Protein AF-A0A1Y5F8E9-F1 (afdb_monomer_lite)

Secondary structure (DSSP, 8-state):
---------HHHHHHHHS---TTSHHHHTHHHHHHT-HHHHHHHHHHTTTT-TT--HHHHHHHHHHHHHHHHHHHHHHHHHHHSS--SS--GGGGHHHHHHHHHHHTTB-TT--HHHHHHHHHHHHHHHHHHTT-GGGGGGG--HHHHHHHTT----BS-HHHHHHHHHHHHHHH-HHHHHHHHHTT--HHHHHHTS-HHHHHHHHHHHHHHHHHTT-THHHHS---

Organism: NCBI:txid97084

Foldseek 3Di:
DFAAFDQADQLLLVQLLDQCDCPDPVVVCVVVSLVVPVVSLVVQCQACCVQPVVSPPVSSCVVQPPVNVSLSVLQQVLVCLVVVDGDSYGDSVLRPLLVVQLVLLVQQADPRHNLSSLLSSSLSSRLSVCVVVVHPCSVVSSDQPLLSVLSVVDSHHDNNSSLSSLLSVLLCVQPNSVCSNVCVVVPHDPVNSVVPDDPVSVVSSVNNLVSSCVNSVPCCSPPPPPD

Radius of gyration: 18.5 Å; chains: 1; bounding box: 42×45×52 Å

pLDDT: mean 91.11, std 9.2, range [42.38, 98.12]

Sequence (227 aa):
MEYPFVNLPDHFTALLCVNMQSSGKNFNGLDVYFSERKALKLQFFKLFSDIDNSGNIDKVVKSLGWHGVRDRFACLYIENLINGEFPETVVSGNCYGLLGFEDKLKAHSIGGFSRGFLLGFYLKMASLELSLKGDSSANQLMEMDDVYDVLALSNARTVKIDLLALLIKHLIFFLGKQEIMEGITGGKKYKDFYELLSDTQKSLLMNNFLSYGSSINEKELFVSNLI

Structure (mmCIF, N/CA/C/O backbone):
data_AF-A0A1Y5F8E9-F1
#
_entry.id   AF-A0A1Y5F8E9-F1
#
loop_
_atom_site.group_PDB
_atom_site.id
_atom_site.type_symbol
_atom_site.label_atom_id
_atom_site.label_alt_id
_atom_site.label_comp_id
_atom_site.label_asym_id
_atom_site.label_entity_id
_atom_site.label_seq_id
_atom_site.pdbx_PDB_ins_code
_atom_site.Cartn_x
_atom_site.Cartn_y
_atom_site.Cartn_z
_atom_site.occupancy
_atom_site.B_iso_or_equiv
_atom_site.auth_seq_id
_atom_site.auth_comp_id
_atom_site.auth_asym_id
_atom_site.auth_atom_id
_atom_site.pdbx_PDB_model_num
ATOM 1 N N . MET A 1 1 ? -7.714 13.913 9.749 1.00 87.50 1 MET A N 1
ATOM 2 C CA . MET A 1 1 ? -6.819 13.156 8.857 1.00 87.50 1 MET A CA 1
ATOM 3 C C . MET A 1 1 ? -7.629 12.754 7.636 1.00 87.50 1 MET A C 1
ATOM 5 O O . MET A 1 1 ? -8.583 11.998 7.782 1.00 87.50 1 MET A O 1
ATOM 9 N N . GLU A 1 2 ? -7.307 13.314 6.474 1.00 91.38 2 GLU A N 1
ATOM 10 C CA . GLU A 1 2 ? -8.021 13.078 5.211 1.00 91.38 2 GLU A CA 1
ATOM 11 C C . GLU A 1 2 ? -7.095 12.380 4.224 1.00 91.38 2 GLU A C 1
ATOM 13 O O . GLU A 1 2 ? -5.905 12.686 4.159 1.00 91.38 2 GLU A O 1
ATOM 18 N N . TYR A 1 3 ? -7.627 11.387 3.519 1.00 94.44 3 TYR A N 1
ATOM 19 C CA . TYR A 1 3 ? -6.862 10.556 2.600 1.00 94.44 3 TYR A CA 1
ATOM 20 C C . TYR A 1 3 ? -7.208 10.972 1.174 1.00 94.44 3 TYR A C 1
ATOM 22 O O . TYR A 1 3 ? -8.372 10.845 0.773 1.00 94.44 3 TYR A O 1
ATOM 30 N N . PRO A 1 4 ? -6.234 11.476 0.394 1.00 95.56 4 PRO A N 1
ATOM 31 C CA . PRO A 1 4 ? -6.513 11.909 -0.960 1.00 95.56 4 PRO A CA 1
ATOM 32 C C . PRO A 1 4 ? -6.744 10.701 -1.866 1.00 95.56 4 PRO A C 1
ATOM 34 O O . PRO A 1 4 ? -6.190 9.615 -1.667 1.00 95.56 4 PRO A O 1
ATOM 37 N N . PHE A 1 5 ? -7.538 10.908 -2.908 1.00 96.12 5 PHE A N 1
ATOM 38 C CA . PHE A 1 5 ? -7.479 10.031 -4.065 1.00 96.12 5 PHE A CA 1
ATOM 39 C C . PHE A 1 5 ? -6.123 10.205 -4.760 1.00 96.12 5 PHE A C 1
ATOM 41 O O . PHE A 1 5 ? -5.685 11.333 -4.985 1.00 96.12 5 PHE A O 1
ATOM 48 N N . VAL A 1 6 ? -5.492 9.088 -5.113 1.00 96.12 6 VAL A N 1
ATOM 49 C CA . VAL A 1 6 ? -4.247 9.029 -5.879 1.00 96.12 6 VAL A CA 1
ATOM 50 C C . VAL A 1 6 ? -4.488 8.139 -7.087 1.00 96.12 6 VAL A C 1
ATOM 52 O O . VAL A 1 6 ? -4.917 6.995 -6.943 1.00 96.12 6 VAL A O 1
ATOM 55 N N . ASN A 1 7 ? -4.188 8.634 -8.284 1.00 95.19 7 ASN A N 1
ATOM 56 C CA . ASN A 1 7 ? -4.364 7.856 -9.507 1.00 95.19 7 ASN A CA 1
ATOM 57 C C . ASN A 1 7 ? -3.206 6.860 -9.686 1.00 95.19 7 ASN A C 1
ATOM 59 O O . ASN A 1 7 ? -2.249 7.124 -10.419 1.00 95.19 7 ASN A O 1
ATOM 63 N N . LEU A 1 8 ? -3.257 5.735 -8.969 1.00 96.69 8 LEU A N 1
ATOM 64 C CA . LEU A 1 8 ? -2.226 4.705 -9.057 1.00 96.69 8 LEU A CA 1
ATOM 65 C C . LEU A 1 8 ? -2.378 3.872 -10.343 1.00 96.69 8 LEU A C 1
ATOM 67 O O . LEU A 1 8 ? -3.474 3.729 -10.880 1.00 96.69 8 LEU A O 1
ATOM 71 N N . PRO A 1 9 ? -1.285 3.275 -10.844 1.00 95.44 9 PRO A N 1
ATOM 72 C CA . PRO A 1 9 ? -1.330 2.399 -12.011 1.00 95.44 9 PRO A CA 1
ATOM 73 C C . PRO A 1 9 ? -2.148 1.125 -11.742 1.00 95.44 9 PRO A C 1
ATOM 75 O O . PRO A 1 9 ? -1.646 0.181 -11.128 1.00 95.44 9 PRO A O 1
ATOM 78 N N . ASP A 1 10 ? -3.369 1.079 -12.282 1.00 94.12 10 ASP A N 1
ATOM 79 C CA . ASP A 1 10 ? -4.332 -0.033 -12.173 1.00 94.12 10 ASP A CA 1
ATOM 80 C C . ASP A 1 10 ? -3.707 -1.416 -12.361 1.00 94.12 10 ASP A C 1
ATOM 82 O O . ASP A 1 10 ? -3.951 -2.365 -11.614 1.00 94.12 10 ASP A O 1
ATOM 86 N N . HIS A 1 11 ? -2.881 -1.556 -13.397 1.00 93.69 11 HIS A N 1
ATOM 87 C CA . HIS A 1 11 ? -2.283 -2.839 -13.732 1.00 93.69 11 HIS A CA 1
ATOM 88 C C . HIS A 1 11 ? -1.256 -3.301 -12.698 1.00 93.69 11 HIS A C 1
ATOM 90 O O . HIS A 1 11 ? -1.003 -4.499 -12.587 1.00 93.69 11 HIS A O 1
ATOM 96 N N . PHE A 1 12 ? -0.651 -2.374 -11.963 1.00 95.56 12 PHE A N 1
ATOM 97 C CA . PHE A 1 12 ? 0.304 -2.685 -10.915 1.00 95.56 12 PHE A CA 1
ATOM 98 C C . PHE A 1 12 ? -0.414 -2.954 -9.592 1.00 95.56 12 PHE A C 1
ATOM 100 O O . PHE A 1 12 ? -0.142 -3.975 -8.962 1.00 95.56 12 PHE A O 1
ATOM 107 N N . THR A 1 13 ? -1.382 -2.115 -9.207 1.00 96.00 13 THR A N 1
ATOM 108 C CA . THR A 1 13 ? -2.167 -2.318 -7.977 1.00 96.00 13 THR A CA 1
ATOM 109 C C . THR A 1 13 ? -2.933 -3.640 -8.009 1.00 96.00 13 THR A C 1
ATOM 111 O O . THR A 1 13 ? -2.922 -4.371 -7.018 1.00 96.00 13 THR A O 1
ATOM 114 N N . ALA A 1 14 ? -3.480 -4.027 -9.166 1.00 93.62 14 ALA A N 1
ATOM 115 C CA . ALA A 1 14 ? -4.122 -5.328 -9.348 1.00 93.62 14 ALA A CA 1
ATOM 116 C C . ALA A 1 14 ? -3.176 -6.505 -9.043 1.00 93.62 14 ALA A C 1
ATOM 118 O O . ALA A 1 14 ? -3.572 -7.449 -8.358 1.00 93.62 14 ALA A O 1
ATOM 119 N N . LEU A 1 15 ? -1.911 -6.441 -9.480 1.00 94.31 15 LEU A N 1
ATOM 120 C CA . LEU A 1 15 ? -0.919 -7.483 -9.185 1.00 94.31 15 LEU A CA 1
ATOM 121 C C . LEU A 1 15 ? -0.523 -7.522 -7.700 1.00 94.31 15 LEU A C 1
ATOM 123 O O . LEU A 1 15 ? -0.157 -8.579 -7.188 1.00 94.31 15 LEU A O 1
ATOM 127 N N . LEU A 1 16 ? -0.604 -6.394 -6.990 1.00 95.56 16 LEU A N 1
ATOM 128 C CA . LEU A 1 16 ? -0.333 -6.342 -5.550 1.00 95.56 16 LEU A CA 1
ATOM 129 C C . LEU A 1 16 ? -1.478 -6.936 -4.708 1.00 95.56 16 LEU A C 1
ATOM 131 O O . LEU A 1 16 ? -1.237 -7.412 -3.594 1.00 95.56 16 LEU A O 1
ATOM 135 N N . CYS A 1 17 ? -2.703 -6.937 -5.241 1.00 93.62 17 CYS A N 1
ATOM 136 C CA . CYS A 1 17 ? -3.895 -7.477 -4.585 1.00 93.62 17 CYS A CA 1
ATOM 137 C C . CYS A 1 17 ? -4.041 -8.999 -4.693 1.00 93.62 17 CYS A C 1
ATOM 139 O O . CYS A 1 17 ? -4.783 -9.590 -3.910 1.00 93.62 17 CYS A O 1
ATOM 141 N N . VAL A 1 18 ? -3.374 -9.644 -5.651 1.00 92.12 18 VAL A N 1
ATOM 142 C CA . VAL A 1 18 ? -3.524 -11.085 -5.898 1.00 92.12 18 VAL A CA 1
ATOM 143 C C . VAL A 1 18 ? -2.448 -11.912 -5.197 1.00 92.12 18 VAL A C 1
ATOM 145 O O . VAL A 1 18 ? -1.381 -11.418 -4.839 1.00 92.12 18 VAL A O 1
ATOM 148 N N . ASN A 1 19 ? -2.722 -13.206 -5.011 1.00 92.25 19 ASN A N 1
ATOM 149 C CA . ASN A 1 19 ? -1.724 -14.137 -4.492 1.00 92.25 19 ASN A CA 1
ATOM 150 C C . ASN A 1 19 ? -0.676 -14.454 -5.573 1.00 92.25 19 ASN A C 1
ATOM 152 O O . ASN A 1 19 ? -1.007 -15.072 -6.589 1.00 92.25 19 ASN A O 1
ATOM 156 N N . MET A 1 20 ? 0.567 -14.063 -5.300 1.00 91.88 20 MET A N 1
ATOM 157 C CA . MET A 1 20 ? 1.760 -14.200 -6.135 1.00 91.88 20 MET A CA 1
ATOM 158 C C . MET A 1 20 ? 2.761 -15.235 -5.597 1.00 91.88 20 MET A C 1
ATOM 160 O O . MET A 1 20 ? 3.948 -15.189 -5.919 1.00 91.88 20 MET A O 1
ATOM 164 N N . GLN A 1 21 ? 2.309 -16.189 -4.777 1.00 88.44 21 GLN A N 1
ATOM 165 C CA . GLN A 1 21 ? 3.095 -17.389 -4.476 1.00 88.44 21 GLN A CA 1
ATOM 166 C C . GLN A 1 21 ? 3.450 -18.127 -5.770 1.00 88.44 21 GLN A C 1
ATOM 168 O O . GLN A 1 21 ? 2.612 -18.246 -6.660 1.00 88.44 21 GLN A O 1
ATOM 173 N N . SER A 1 22 ? 4.665 -18.675 -5.856 1.00 77.19 22 SER A N 1
ATOM 174 C CA . SER A 1 22 ? 5.180 -19.318 -7.075 1.00 77.19 22 SER A CA 1
ATOM 175 C C . SER A 1 22 ? 4.345 -20.511 -7.561 1.00 77.19 22 SER A C 1
ATOM 177 O O . SER A 1 22 ? 4.372 -20.839 -8.738 1.00 77.19 22 SER A O 1
ATOM 179 N N . SER A 1 23 ? 3.592 -21.166 -6.671 1.00 71.31 23 SER A N 1
ATOM 180 C CA . SER A 1 23 ? 2.640 -22.238 -7.008 1.00 71.31 23 SER A CA 1
ATOM 181 C C . SER A 1 23 ? 1.230 -21.729 -7.348 1.00 71.31 23 SER A C 1
ATOM 183 O O . SER A 1 23 ? 0.339 -22.517 -7.671 1.00 71.31 23 SER A O 1
ATOM 185 N N . GLY A 1 24 ? 0.996 -20.422 -7.244 1.00 68.56 24 GLY A N 1
ATOM 186 C CA . GLY A 1 24 ? -0.293 -19.779 -7.447 1.00 68.56 24 GLY A CA 1
ATOM 187 C C . GLY A 1 24 ? -0.645 -19.599 -8.923 1.00 68.56 24 GLY A C 1
ATOM 188 O O . GLY A 1 24 ? 0.208 -19.342 -9.770 1.00 68.56 24 GLY A O 1
ATOM 189 N N . LYS A 1 25 ? -1.946 -19.665 -9.236 1.00 73.38 25 LYS A N 1
ATOM 190 C CA . LYS A 1 25 ? -2.461 -19.485 -10.606 1.00 73.38 25 LYS A CA 1
ATOM 191 C C . LYS A 1 25 ? -2.068 -18.138 -11.227 1.00 73.38 25 LYS A C 1
ATOM 193 O O . LYS A 1 25 ? -1.777 -18.100 -12.415 1.00 73.38 25 LYS A O 1
ATOM 198 N N . ASN A 1 26 ? -2.040 -17.059 -10.439 1.00 76.50 26 ASN A N 1
ATOM 199 C CA . ASN A 1 26 ? -1.704 -15.722 -10.947 1.00 76.50 26 ASN A CA 1
ATOM 200 C C . ASN A 1 26 ? -0.227 -15.602 -11.321 1.00 76.50 26 ASN A C 1
ATOM 202 O O . ASN A 1 26 ? 0.095 -14.977 -12.324 1.00 76.50 26 ASN A O 1
ATOM 206 N N . PHE A 1 27 ? 0.656 -16.252 -10.558 1.00 78.50 27 PHE A N 1
ATOM 207 C CA . PHE A 1 27 ? 2.081 -16.297 -10.866 1.00 78.50 27 PHE A CA 1
ATOM 208 C C . PHE A 1 27 ? 2.323 -16.968 -12.225 1.00 78.50 27 PHE A C 1
ATOM 210 O O . PHE A 1 27 ? 3.018 -16.416 -13.070 1.00 78.50 27 PHE A O 1
ATOM 217 N N . ASN A 1 28 ? 1.642 -18.088 -12.486 1.00 79.00 28 ASN A N 1
ATOM 218 C CA . ASN A 1 28 ? 1.703 -18.787 -13.775 1.00 79.00 28 ASN A CA 1
ATOM 219 C C . ASN A 1 28 ? 1.045 -18.013 -14.937 1.00 79.00 28 ASN A C 1
ATOM 221 O O . ASN A 1 28 ? 1.252 -18.355 -16.096 1.00 79.00 28 ASN A O 1
ATOM 225 N N . GLY A 1 29 ? 0.220 -17.005 -14.640 1.00 86.06 29 GLY A N 1
ATOM 226 C CA . GLY A 1 29 ? -0.503 -16.195 -15.625 1.00 86.06 29 GLY A CA 1
ATOM 227 C C . GLY A 1 29 ? 0.160 -14.857 -15.962 1.00 86.06 29 GLY A C 1
ATOM 228 O O . GLY A 1 29 ? -0.415 -14.084 -16.731 1.00 86.06 29 GLY A O 1
ATOM 229 N N . LEU A 1 30 ? 1.337 -14.556 -15.399 1.00 88.94 30 LEU A N 1
ATOM 230 C CA . LEU A 1 30 ? 2.000 -13.259 -15.568 1.00 88.94 30 LEU A CA 1
ATOM 231 C C . LEU A 1 30 ? 2.279 -12.920 -17.038 1.00 88.94 30 LEU A C 1
ATOM 233 O O . LEU A 1 30 ? 1.944 -11.824 -17.481 1.00 88.94 30 LEU A O 1
ATOM 237 N N . ASP A 1 31 ? 2.824 -13.853 -17.816 1.00 88.00 31 ASP A N 1
ATOM 238 C CA . ASP A 1 31 ? 3.144 -13.622 -19.232 1.00 88.00 31 ASP A CA 1
ATOM 239 C C . ASP A 1 31 ? 1.930 -13.157 -20.043 1.00 88.00 31 ASP A C 1
ATOM 241 O O . ASP A 1 31 ? 2.026 -12.231 -20.861 1.00 88.00 31 ASP A O 1
ATOM 245 N N . VAL A 1 32 ? 0.775 -13.775 -19.784 1.00 91.44 32 VAL A N 1
ATOM 246 C CA . VAL A 1 32 ? -0.506 -13.410 -20.399 1.00 91.44 32 VAL A CA 1
ATOM 247 C C . VAL A 1 32 ? -0.925 -12.023 -19.921 1.00 91.44 32 VAL A C 1
ATOM 249 O O . VAL A 1 32 ? -1.183 -11.145 -20.746 1.00 91.44 32 VAL A O 1
ATOM 252 N N . TYR A 1 33 ? -0.886 -11.786 -18.607 1.00 93.00 33 TYR A N 1
ATOM 253 C CA . TYR A 1 33 ? -1.252 -10.507 -17.999 1.00 93.00 33 TYR A CA 1
ATOM 254 C C . TYR A 1 33 ? -0.472 -9.317 -18.582 1.00 93.00 33 TYR A C 1
ATOM 256 O O . TYR A 1 33 ? -1.060 -8.286 -18.928 1.00 93.00 33 TYR A O 1
ATOM 264 N N . PHE A 1 34 ? 0.848 -9.456 -18.727 1.00 92.50 34 PHE A N 1
ATOM 265 C CA . PHE A 1 34 ? 1.703 -8.443 -19.347 1.00 92.50 34 PHE A CA 1
ATOM 266 C C . PHE A 1 34 ? 1.441 -8.324 -20.852 1.00 92.50 34 PHE A C 1
ATOM 268 O O . PHE A 1 34 ? 1.387 -7.216 -21.382 1.00 92.50 34 PHE A O 1
ATOM 275 N N . SER A 1 35 ? 1.255 -9.439 -21.562 1.00 89.44 35 SER A N 1
ATOM 276 C CA . SER A 1 35 ? 1.059 -9.428 -23.020 1.00 89.44 35 SER A CA 1
ATOM 277 C C . SER A 1 35 ? -0.247 -8.769 -23.458 1.00 89.44 35 SER A C 1
ATOM 279 O O . SER A 1 35 ? -0.270 -8.109 -24.497 1.00 89.44 35 SER A O 1
ATOM 281 N N . GLU A 1 36 ? -1.298 -8.859 -22.647 1.00 93.88 36 GLU A N 1
ATOM 282 C CA . GLU A 1 36 ? -2.551 -8.121 -22.852 1.00 93.88 36 GLU A CA 1
ATOM 283 C C . GLU A 1 36 ? -2.390 -6.600 -22.660 1.00 93.88 36 GLU A C 1
ATOM 285 O O . GLU A 1 36 ? -3.214 -5.817 -23.133 1.00 93.88 36 GLU A O 1
ATOM 290 N N . ARG A 1 37 ? -1.314 -6.156 -21.995 1.00 93.50 37 ARG A N 1
ATOM 291 C CA . ARG A 1 37 ? -1.079 -4.762 -21.592 1.00 93.50 37 ARG A CA 1
ATOM 292 C C . ARG A 1 37 ? 0.215 -4.235 -22.210 1.00 93.50 37 ARG A C 1
ATOM 294 O O . ARG A 1 37 ? 1.251 -4.139 -21.556 1.00 93.50 37 ARG A O 1
ATOM 301 N N . LYS A 1 38 ? 0.146 -3.836 -23.486 1.00 90.69 38 LYS A N 1
ATOM 302 C CA . LYS A 1 38 ? 1.311 -3.403 -24.291 1.00 90.69 38 LYS A CA 1
ATOM 303 C C . LYS A 1 38 ? 2.200 -2.357 -23.600 1.00 90.69 38 LYS A C 1
ATOM 305 O O . LYS A 1 38 ? 3.419 -2.490 -23.643 1.00 90.69 38 LYS A O 1
ATOM 310 N N . ALA A 1 39 ? 1.608 -1.345 -22.959 1.00 90.06 39 ALA A N 1
ATOM 311 C CA . ALA A 1 39 ? 2.358 -0.297 -22.262 1.00 90.06 39 ALA A CA 1
ATOM 312 C C . ALA A 1 39 ? 3.143 -0.847 -21.058 1.00 90.06 39 ALA A C 1
ATOM 314 O O . ALA A 1 39 ? 4.339 -0.589 -20.934 1.00 90.06 39 ALA A O 1
ATOM 315 N N . LEU A 1 40 ? 2.499 -1.676 -20.232 1.00 92.12 40 LEU A N 1
ATOM 316 C CA . LEU A 1 40 ? 3.140 -2.351 -19.105 1.00 92.12 40 LEU A CA 1
ATOM 317 C C . LEU A 1 40 ? 4.262 -3.288 -19.578 1.00 92.12 40 LEU A C 1
ATOM 319 O O . LEU A 1 40 ? 5.342 -3.305 -18.995 1.00 92.12 40 LEU A O 1
ATOM 323 N N . LYS A 1 41 ? 4.041 -4.041 -20.661 1.00 93.06 41 LYS A N 1
ATOM 324 C CA . LYS A 1 41 ? 5.070 -4.914 -21.248 1.00 93.06 41 LYS A CA 1
ATOM 325 C C . LYS A 1 41 ? 6.286 -4.129 -21.736 1.00 93.06 41 LYS A C 1
ATOM 327 O O . LYS A 1 41 ? 7.414 -4.543 -21.493 1.00 93.06 41 LYS A O 1
ATOM 332 N N . LEU A 1 42 ? 6.071 -2.980 -22.374 1.00 91.12 42 LEU A N 1
ATOM 333 C CA . LEU A 1 42 ? 7.165 -2.107 -22.798 1.00 91.12 42 LEU A CA 1
ATOM 334 C C . LEU A 1 42 ? 7.952 -1.565 -21.596 1.00 91.12 42 LEU A C 1
ATOM 336 O O . LEU A 1 42 ? 9.180 -1.567 -21.624 1.00 91.12 42 LEU A O 1
ATOM 340 N N . GLN A 1 43 ? 7.255 -1.134 -20.541 1.00 91.44 43 GLN A N 1
ATOM 341 C CA . GLN A 1 43 ? 7.894 -0.698 -19.297 1.00 91.44 43 GLN A CA 1
ATOM 342 C C . GLN A 1 43 ? 8.707 -1.828 -18.664 1.00 91.44 43 GLN A C 1
ATOM 344 O O . GLN A 1 43 ? 9.846 -1.598 -18.279 1.00 91.44 43 GLN A O 1
ATOM 349 N N . PHE A 1 44 ? 8.168 -3.050 -18.630 1.00 93.44 44 PHE A N 1
ATOM 350 C CA . PHE A 1 44 ? 8.888 -4.228 -18.150 1.00 93.44 44 PHE A CA 1
ATOM 351 C C . PHE A 1 44 ? 10.192 -4.446 -18.926 1.00 93.44 44 PHE A C 1
ATOM 353 O O . PHE A 1 44 ? 11.251 -4.596 -18.328 1.00 93.44 44 PHE A O 1
ATOM 360 N N . PHE A 1 45 ? 10.137 -4.420 -20.260 1.00 91.81 45 PHE A N 1
ATOM 361 C CA . PHE A 1 45 ? 11.318 -4.659 -21.098 1.00 91.81 45 PHE A CA 1
ATOM 362 C C . PHE A 1 45 ? 12.410 -3.623 -20.857 1.00 91.81 45 PHE A C 1
ATOM 364 O O . PHE A 1 45 ? 13.580 -3.979 -20.756 1.00 91.81 45 PHE A O 1
ATOM 371 N N . LYS A 1 46 ? 12.027 -2.350 -20.717 1.00 90.12 46 LYS A N 1
ATOM 372 C CA . LYS A 1 46 ? 12.973 -1.283 -20.378 1.00 90.12 46 LYS A CA 1
ATOM 373 C C . LYS A 1 46 ? 13.578 -1.502 -18.989 1.00 90.12 46 LYS A C 1
ATOM 375 O O . LYS A 1 46 ? 14.798 -1.535 -18.855 1.00 90.12 46 LYS A O 1
ATOM 380 N N . LEU A 1 47 ? 12.721 -1.724 -17.991 1.00 91.56 47 LEU A N 1
ATOM 381 C CA . LEU A 1 47 ? 13.076 -1.807 -16.572 1.00 91.56 47 LEU A CA 1
ATOM 382 C C . LEU A 1 47 ? 13.977 -2.998 -16.205 1.00 91.56 47 LEU A C 1
ATOM 384 O O . LEU A 1 47 ? 14.698 -2.931 -15.209 1.00 91.56 47 LEU A O 1
ATOM 388 N N . PHE A 1 48 ? 13.908 -4.087 -16.973 1.00 93.06 48 PHE A N 1
ATOM 389 C CA . PHE A 1 48 ? 14.620 -5.339 -16.684 1.00 93.06 48 PHE A CA 1
ATOM 390 C C . PHE A 1 48 ? 15.574 -5.775 -17.805 1.00 93.06 48 PHE A C 1
ATOM 392 O O . PHE A 1 48 ? 15.989 -6.936 -17.852 1.00 93.06 48 PHE A O 1
ATOM 399 N N . SER A 1 49 ? 15.933 -4.857 -18.707 1.00 92.06 49 SER A N 1
ATOM 400 C CA . SER A 1 49 ? 16.904 -5.113 -19.780 1.00 92.06 49 SER A CA 1
ATOM 401 C C . SER A 1 49 ? 18.285 -5.522 -19.244 1.00 92.06 49 SER A C 1
ATOM 403 O O . SER A 1 49 ? 18.956 -6.355 -19.846 1.00 92.06 49 SER A O 1
ATOM 405 N N . ASP A 1 50 ? 18.663 -5.050 -18.053 1.00 90.38 50 ASP A N 1
ATOM 406 C CA . ASP A 1 50 ? 19.878 -5.454 -17.332 1.00 90.38 50 ASP A CA 1
ATOM 407 C C . ASP A 1 50 ? 19.909 -6.946 -16.951 1.00 90.38 50 ASP A C 1
ATOM 409 O O . ASP A 1 50 ? 20.983 -7.510 -16.745 1.00 90.38 50 ASP A O 1
ATOM 413 N N . ILE A 1 51 ? 18.745 -7.597 -16.870 1.00 91.00 51 ILE A N 1
ATOM 414 C CA . ILE A 1 51 ? 18.603 -9.013 -16.495 1.00 91.00 51 ILE A CA 1
ATOM 415 C C . ILE A 1 51 ? 18.330 -9.878 -17.722 1.00 91.00 51 ILE A C 1
ATOM 417 O O . ILE A 1 51 ? 18.899 -10.965 -17.874 1.00 91.00 51 ILE A O 1
ATOM 421 N N . ASP A 1 52 ? 17.430 -9.418 -18.590 1.00 91.75 52 ASP A N 1
ATOM 422 C CA . ASP A 1 52 ? 17.103 -10.114 -19.821 1.00 91.75 52 ASP A CA 1
ATOM 423 C C . ASP A 1 52 ? 16.731 -9.162 -20.964 1.00 91.75 52 ASP A C 1
ATOM 425 O O . ASP A 1 52 ? 15.608 -8.671 -21.067 1.00 91.75 52 ASP A O 1
ATOM 429 N N . ASN A 1 53 ? 17.662 -9.010 -21.907 1.00 90.25 53 ASN A N 1
ATOM 430 C CA . ASN A 1 53 ? 17.480 -8.207 -23.119 1.00 90.25 53 ASN A CA 1
ATOM 431 C C . ASN A 1 53 ? 16.350 -8.704 -24.041 1.00 90.25 53 ASN A C 1
ATOM 433 O O . ASN A 1 53 ? 15.912 -7.959 -24.915 1.00 90.25 53 ASN A O 1
ATOM 437 N N . SER A 1 54 ? 15.884 -9.952 -23.887 1.00 89.50 54 SER A N 1
ATOM 438 C CA . SER A 1 54 ? 14.785 -10.499 -24.699 1.00 89.50 54 SER A CA 1
ATOM 439 C C . SER A 1 54 ? 13.393 -10.161 -24.156 1.00 89.50 54 SER A C 1
ATOM 441 O O . SER A 1 54 ? 12.396 -10.391 -24.843 1.00 89.50 54 SER A O 1
ATOM 443 N N . GLY A 1 55 ? 13.310 -9.607 -22.939 1.00 85.56 55 GLY A N 1
ATOM 444 C CA . GLY A 1 55 ? 12.041 -9.305 -22.285 1.00 85.56 55 GLY A CA 1
ATOM 445 C C . GLY A 1 55 ? 11.286 -10.550 -21.807 1.00 85.56 55 GLY A C 1
ATOM 446 O O . GLY A 1 55 ? 10.062 -10.531 -21.682 1.00 85.56 55 GLY A O 1
ATOM 447 N N . ASN A 1 56 ? 11.978 -11.660 -21.556 1.00 90.25 56 ASN A N 1
ATOM 448 C CA . ASN A 1 56 ? 11.360 -12.871 -21.036 1.00 90.25 56 ASN A CA 1
ATOM 449 C C . ASN A 1 56 ? 10.973 -12.664 -19.560 1.00 90.25 56 ASN A C 1
ATOM 451 O O . ASN A 1 56 ? 11.819 -12.697 -18.662 1.00 90.25 56 ASN A O 1
ATOM 455 N N . ILE A 1 57 ? 9.680 -12.438 -19.324 1.00 91.31 57 ILE A N 1
ATOM 456 C CA . ILE A 1 57 ? 9.115 -12.155 -18.000 1.00 91.31 57 ILE A CA 1
ATOM 457 C C . ILE A 1 57 ? 9.390 -13.309 -17.036 1.00 91.31 57 ILE A C 1
ATOM 459 O O . ILE A 1 57 ? 9.903 -13.073 -15.944 1.00 91.31 57 ILE A O 1
ATOM 463 N N . ASP A 1 58 ? 9.154 -14.547 -17.461 1.00 89.75 58 ASP A N 1
ATOM 464 C CA . ASP A 1 58 ? 9.455 -15.764 -16.703 1.00 89.75 58 ASP A CA 1
ATOM 465 C C . ASP A 1 58 ? 10.903 -15.814 -16.190 1.00 89.75 58 ASP A C 1
ATOM 467 O O . ASP A 1 58 ? 11.160 -16.148 -15.029 1.00 89.75 58 ASP A O 1
ATOM 471 N N . LYS A 1 59 ? 11.873 -15.471 -17.044 1.00 91.06 59 LYS A N 1
ATOM 472 C CA . LYS A 1 59 ? 13.297 -15.448 -16.684 1.00 91.06 59 LYS A CA 1
ATOM 473 C C . LYS A 1 59 ? 13.597 -14.357 -15.658 1.00 91.06 59 LYS A C 1
ATOM 475 O O . LYS A 1 59 ? 14.303 -14.621 -14.683 1.00 91.06 59 LYS A O 1
ATOM 480 N N . VAL A 1 60 ? 13.047 -13.159 -15.844 1.00 93.19 60 VAL A N 1
ATOM 481 C CA . VAL A 1 60 ? 13.209 -12.044 -14.897 1.00 93.19 60 VAL A CA 1
ATOM 482 C C . VAL A 1 60 ? 12.587 -12.385 -13.542 1.00 93.19 60 VAL A C 1
ATOM 484 O O . VAL A 1 60 ? 13.236 -12.219 -12.509 1.00 93.19 60 VAL A O 1
ATOM 487 N N . VAL A 1 61 ? 11.366 -12.925 -13.530 1.00 91.44 61 VAL A N 1
ATOM 488 C CA . VAL A 1 61 ? 10.656 -13.312 -12.303 1.00 91.44 61 VAL A CA 1
ATOM 489 C C . VAL A 1 61 ? 11.378 -14.457 -11.584 1.00 91.44 61 VAL A C 1
ATOM 491 O O . VAL A 1 61 ? 11.460 -14.436 -10.359 1.00 91.44 61 VAL A O 1
ATOM 494 N N . LYS A 1 62 ? 11.959 -15.430 -12.300 1.00 89.88 62 LYS A N 1
ATOM 495 C CA . LYS A 1 62 ? 12.800 -16.482 -11.691 1.00 89.88 62 LYS A CA 1
ATOM 496 C C . LYS A 1 62 ? 14.094 -15.934 -11.086 1.00 89.88 62 LYS A C 1
ATOM 498 O O . LYS A 1 62 ? 14.556 -16.473 -10.088 1.00 89.88 62 LYS A O 1
ATOM 503 N N . SER A 1 63 ? 14.663 -14.886 -11.683 1.00 91.62 63 SER A N 1
ATOM 504 C CA . SER A 1 63 ? 15.900 -14.253 -11.212 1.00 91.62 63 SER A CA 1
ATOM 505 C C . SER A 1 63 ? 15.678 -13.394 -9.961 1.00 91.62 63 SER A C 1
ATOM 507 O O . SER A 1 63 ? 16.405 -13.522 -8.980 1.00 91.62 63 SER A O 1
ATOM 509 N N . LEU A 1 64 ? 14.651 -12.537 -9.973 1.00 91.00 64 LEU A N 1
ATOM 510 C CA . LEU A 1 64 ? 14.396 -11.555 -8.909 1.00 91.00 64 LEU A CA 1
ATOM 511 C C . LEU A 1 64 ? 13.346 -11.985 -7.877 1.00 91.00 64 LEU A C 1
ATOM 513 O O . LEU A 1 64 ? 13.237 -11.384 -6.806 1.00 91.00 64 LEU A O 1
ATOM 517 N N . GLY A 1 65 ? 12.512 -12.963 -8.217 1.00 91.62 65 GLY A N 1
ATOM 518 C CA . GLY A 1 65 ? 11.237 -13.180 -7.543 1.00 91.62 65 GLY A CA 1
ATOM 519 C C . GLY A 1 65 ? 10.226 -12.057 -7.814 1.00 91.62 65 GLY A C 1
ATOM 520 O O . GLY A 1 65 ? 10.545 -10.987 -8.337 1.00 91.62 65 GLY A O 1
ATOM 521 N N . TRP A 1 66 ? 8.972 -12.285 -7.412 1.00 92.56 66 TRP A N 1
ATOM 522 C CA . TRP A 1 66 ? 7.913 -11.275 -7.537 1.00 92.56 66 TRP A CA 1
ATOM 523 C C . TRP A 1 66 ? 8.224 -9.996 -6.747 1.00 92.56 66 TRP A C 1
ATOM 525 O O . TRP A 1 66 ? 7.954 -8.898 -7.225 1.00 92.56 66 TRP A O 1
ATOM 535 N N . HIS A 1 67 ? 8.829 -10.128 -5.564 1.00 92.44 67 HIS A N 1
ATOM 536 C CA . HIS A 1 67 ? 9.207 -8.982 -4.742 1.00 92.44 67 HIS A CA 1
ATOM 537 C C . HIS A 1 67 ? 10.210 -8.074 -5.467 1.00 92.44 67 HIS A C 1
ATOM 539 O O . HIS A 1 67 ? 9.947 -6.888 -5.616 1.00 92.44 67 HIS A O 1
ATOM 545 N N . GLY A 1 68 ? 11.278 -8.612 -6.064 1.00 92.19 68 GLY A N 1
ATOM 546 C CA . GLY A 1 68 ? 12.208 -7.766 -6.817 1.00 92.19 68 GLY A CA 1
ATOM 547 C C . GLY A 1 68 ? 11.559 -7.087 -8.032 1.00 92.19 68 GLY A C 1
ATOM 548 O O . GLY A 1 68 ? 11.858 -5.930 -8.324 1.00 92.19 68 GLY A O 1
ATOM 549 N N . VAL A 1 69 ? 10.618 -7.761 -8.706 1.00 93.50 69 VAL A N 1
ATOM 550 C CA . VAL A 1 69 ? 9.868 -7.165 -9.825 1.00 93.50 69 VAL A CA 1
ATOM 551 C C . VAL A 1 69 ? 8.966 -6.023 -9.353 1.00 93.50 69 VAL A C 1
ATOM 553 O O . VAL A 1 69 ? 9.025 -4.926 -9.914 1.00 93.50 69 VAL A O 1
ATOM 556 N N . ARG A 1 70 ? 8.138 -6.248 -8.324 1.00 93.88 70 ARG A N 1
ATOM 557 C CA . ARG A 1 70 ? 7.194 -5.227 -7.843 1.00 93.88 70 ARG A CA 1
ATOM 558 C C . ARG A 1 70 ? 7.926 -4.011 -7.262 1.00 93.88 70 ARG A C 1
ATOM 560 O O . ARG A 1 70 ? 7.466 -2.891 -7.454 1.00 93.88 70 ARG A O 1
ATOM 567 N N . ASP A 1 71 ? 9.062 -4.223 -6.598 1.00 93.94 71 ASP A N 1
ATOM 568 C CA . ASP A 1 71 ? 9.813 -3.153 -5.945 1.00 93.94 71 ASP A CA 1
ATOM 569 C C . ASP A 1 71 ? 10.419 -2.217 -7.003 1.00 93.94 71 ASP A C 1
ATOM 571 O O . ASP A 1 71 ? 10.278 -0.998 -6.903 1.00 93.94 71 ASP A O 1
ATOM 575 N N . ARG A 1 72 ? 10.985 -2.762 -8.094 1.00 92.69 72 ARG A N 1
ATOM 576 C CA . ARG A 1 72 ? 11.458 -1.935 -9.220 1.00 92.69 72 ARG A CA 1
ATOM 577 C C . ARG A 1 72 ? 10.321 -1.167 -9.898 1.00 92.69 72 ARG A C 1
ATOM 579 O O . ARG A 1 72 ? 10.507 -0.006 -10.255 1.00 92.69 72 ARG A O 1
ATOM 586 N N . PHE A 1 73 ? 9.141 -1.774 -10.049 1.00 94.75 73 PHE A N 1
ATOM 587 C CA . PHE A 1 73 ? 7.970 -1.062 -10.574 1.00 94.75 73 PHE A CA 1
ATOM 588 C C . PHE A 1 73 ? 7.523 0.079 -9.661 1.00 94.75 73 PHE A C 1
ATOM 590 O O . PHE A 1 73 ? 7.233 1.165 -10.154 1.00 94.75 73 PHE A O 1
ATOM 597 N N . ALA A 1 74 ? 7.487 -0.129 -8.345 1.00 95.31 74 ALA A N 1
ATOM 598 C CA . ALA A 1 74 ? 7.142 0.939 -7.412 1.00 95.31 74 ALA A CA 1
ATOM 599 C C . ALA A 1 74 ? 8.101 2.130 -7.549 1.00 95.31 74 ALA A C 1
ATOM 601 O O . ALA A 1 74 ? 7.650 3.272 -7.611 1.00 95.31 74 ALA A O 1
ATOM 602 N N . CYS A 1 75 ? 9.402 1.864 -7.685 1.00 93.62 75 CYS A N 1
ATOM 603 C CA . CYS A 1 75 ? 10.408 2.909 -7.870 1.00 93.62 75 CYS A CA 1
ATOM 604 C C . CYS A 1 75 ? 10.210 3.643 -9.200 1.00 93.62 75 CYS A C 1
ATOM 606 O O . CYS A 1 75 ? 10.230 4.869 -9.212 1.00 93.62 75 CYS A O 1
ATOM 608 N N . LEU A 1 76 ? 9.918 2.915 -10.285 1.00 93.94 76 LEU A N 1
ATOM 609 C CA . LEU A 1 76 ? 9.582 3.498 -11.586 1.00 93.94 76 LEU A CA 1
ATOM 610 C C . LEU A 1 76 ? 8.424 4.508 -11.480 1.00 93.94 76 LEU A C 1
ATOM 612 O O . LEU A 1 76 ? 8.513 5.610 -12.020 1.00 93.94 76 LEU A O 1
ATOM 616 N N . TYR A 1 77 ? 7.334 4.145 -10.794 1.00 95.12 77 TYR A N 1
ATOM 617 C CA . TYR A 1 77 ? 6.167 5.025 -10.658 1.00 95.12 77 TYR A CA 1
ATOM 618 C C . TYR A 1 77 ? 6.412 6.206 -9.720 1.00 95.12 77 TYR A C 1
ATOM 620 O O . TYR A 1 77 ? 5.928 7.301 -10.003 1.00 95.12 77 TYR A O 1
ATOM 628 N N . ILE A 1 78 ? 7.169 6.004 -8.639 1.00 94.12 78 ILE A N 1
ATOM 629 C CA . ILE A 1 78 ? 7.558 7.089 -7.729 1.00 94.12 78 ILE A CA 1
ATOM 630 C C . ILE A 1 78 ? 8.449 8.098 -8.457 1.00 94.12 78 ILE A C 1
ATOM 632 O O . ILE A 1 78 ? 8.211 9.299 -8.362 1.00 94.12 78 ILE A O 1
ATOM 636 N N . GLU A 1 79 ? 9.438 7.631 -9.220 1.00 92.38 79 GLU A N 1
ATOM 637 C CA . GLU A 1 79 ? 10.313 8.508 -10.006 1.00 92.38 79 GLU A CA 1
ATOM 638 C C . GLU A 1 79 ? 9.534 9.272 -11.075 1.00 92.38 79 GLU A C 1
ATOM 640 O O . GLU A 1 79 ? 9.723 10.477 -11.214 1.00 92.38 79 GLU A O 1
ATOM 645 N N . ASN A 1 80 ? 8.594 8.613 -11.757 1.00 93.12 80 ASN A N 1
ATOM 646 C CA . ASN A 1 80 ? 7.713 9.287 -12.707 1.00 93.12 80 ASN A CA 1
ATOM 647 C C . ASN A 1 80 ? 6.841 10.364 -12.045 1.00 93.12 80 ASN A C 1
ATOM 649 O O . ASN A 1 80 ? 6.608 11.405 -12.649 1.00 93.12 80 ASN A O 1
ATOM 653 N N . LEU A 1 81 ? 6.368 10.148 -10.813 1.00 93.25 81 LEU A N 1
ATOM 654 C CA . LEU A 1 81 ? 5.617 11.174 -10.083 1.00 93.25 81 LEU A CA 1
ATOM 655 C C . LEU A 1 81 ? 6.493 12.387 -9.734 1.00 93.25 81 LEU A C 1
ATOM 657 O O . LEU A 1 81 ? 6.034 13.520 -9.839 1.00 93.25 81 LEU A O 1
ATOM 661 N N . ILE A 1 82 ? 7.741 12.152 -9.321 1.00 91.06 82 ILE A N 1
ATOM 662 C CA . ILE A 1 82 ? 8.671 13.214 -8.910 1.00 91.06 82 ILE A CA 1
ATOM 663 C C . ILE A 1 82 ? 9.165 14.019 -10.120 1.00 91.06 82 ILE A C 1
ATOM 665 O O . ILE A 1 82 ? 9.216 15.246 -10.058 1.00 91.06 82 ILE A O 1
ATOM 669 N N . ASN A 1 83 ? 9.519 13.336 -11.211 1.00 91.12 83 ASN A N 1
ATOM 670 C CA . ASN A 1 83 ? 10.176 13.946 -12.370 1.00 91.12 83 ASN A CA 1
ATOM 671 C C . ASN A 1 83 ? 9.200 14.322 -13.498 1.00 91.12 83 ASN A C 1
ATOM 673 O O . ASN A 1 83 ? 9.558 15.092 -14.383 1.00 91.12 83 ASN A O 1
ATOM 677 N N . GLY A 1 84 ? 7.980 13.776 -13.493 1.00 90.94 84 GLY A N 1
ATOM 678 C CA . GLY A 1 84 ? 6.991 13.945 -14.563 1.00 90.94 84 GLY A CA 1
ATOM 679 C C . GLY A 1 84 ? 7.201 13.035 -15.781 1.00 90.94 84 GLY A C 1
ATOM 680 O O . GLY A 1 84 ? 6.373 13.043 -16.691 1.00 90.94 84 GLY A O 1
ATOM 681 N N . GLU A 1 85 ? 8.271 12.238 -15.801 1.00 91.00 85 GLU A N 1
ATOM 682 C CA . GLU A 1 85 ? 8.584 11.291 -16.871 1.00 91.00 85 GLU A CA 1
ATOM 683 C C . GLU A 1 85 ? 9.205 9.995 -16.338 1.00 91.00 85 GLU A C 1
ATOM 685 O O . GLU A 1 85 ? 9.833 9.965 -15.276 1.00 91.00 85 GLU A O 1
ATOM 690 N N . PHE A 1 86 ? 9.037 8.905 -17.091 1.00 89.62 86 PHE A N 1
ATOM 691 C CA . PHE A 1 86 ? 9.627 7.623 -16.729 1.00 89.62 86 PHE A CA 1
ATOM 692 C C . PHE A 1 86 ? 11.150 7.663 -16.917 1.00 89.62 86 PHE A C 1
ATOM 694 O O . PHE A 1 86 ? 11.605 7.955 -18.025 1.00 89.62 86 PHE A O 1
ATOM 701 N N . PRO A 1 87 ? 11.934 7.305 -15.886 1.00 86.19 87 PRO A N 1
ATOM 702 C CA . PRO A 1 87 ? 13.389 7.279 -15.968 1.00 86.19 87 PRO A CA 1
ATOM 703 C C . PRO A 1 87 ? 13.874 6.237 -16.986 1.00 86.19 87 PRO A C 1
ATOM 705 O O . PRO A 1 87 ? 13.248 5.189 -17.179 1.00 86.19 87 PRO A O 1
ATOM 708 N N . GLU A 1 88 ? 15.033 6.485 -17.600 1.00 82.56 88 GLU A N 1
ATOM 709 C CA . GLU A 1 88 ? 15.709 5.483 -18.439 1.00 82.56 88 GLU A CA 1
ATOM 710 C C . GLU A 1 88 ? 16.243 4.312 -17.603 1.00 82.56 88 GLU A C 1
ATOM 712 O O . GLU A 1 88 ? 16.212 3.162 -18.042 1.00 82.56 88 GLU A O 1
ATOM 717 N N . THR A 1 89 ? 16.685 4.599 -16.376 1.00 79.62 89 THR A N 1
ATOM 718 C CA . THR A 1 89 ? 17.183 3.621 -15.406 1.00 79.62 89 THR A CA 1
ATOM 719 C C . THR A 1 89 ? 16.592 3.904 -14.034 1.00 79.62 89 THR A C 1
ATOM 721 O O . THR A 1 89 ? 16.698 5.027 -13.550 1.00 79.62 89 THR A O 1
ATOM 724 N N . VAL A 1 90 ? 16.022 2.891 -13.384 1.00 79.69 90 VAL A N 1
ATOM 725 C CA . VAL A 1 90 ? 15.425 3.041 -12.050 1.00 79.69 90 VAL A CA 1
ATOM 726 C C . VAL A 1 90 ? 16.476 2.850 -10.966 1.00 79.69 90 VAL A C 1
ATOM 728 O O . VAL A 1 90 ? 17.176 1.834 -10.948 1.00 79.69 90 VAL A O 1
ATOM 731 N N . VAL A 1 91 ? 16.549 3.794 -10.027 1.00 69.12 91 VAL A N 1
ATOM 732 C CA . VAL A 1 91 ? 17.431 3.698 -8.861 1.00 69.12 91 VAL A CA 1
ATOM 733 C C . VAL A 1 91 ? 16.592 3.277 -7.655 1.00 69.12 91 VAL A C 1
ATOM 735 O O . VAL A 1 91 ? 15.688 3.984 -7.220 1.00 69.12 91 VAL A O 1
ATOM 738 N N . SER A 1 92 ? 16.916 2.135 -7.042 1.00 66.06 92 SER A N 1
ATOM 739 C CA . SER A 1 92 ? 16.134 1.535 -5.941 1.00 66.06 92 SER A CA 1
ATOM 740 C C . SER A 1 92 ? 15.978 2.411 -4.679 1.00 66.06 92 SER A C 1
ATOM 742 O O . SER A 1 92 ? 15.230 2.053 -3.768 1.00 66.06 92 SER A O 1
ATOM 744 N N . GLY A 1 93 ? 16.657 3.564 -4.628 1.00 68.56 93 GLY A N 1
ATOM 745 C CA . GLY A 1 93 ? 16.632 4.552 -3.548 1.00 68.56 93 GLY A CA 1
ATOM 746 C C . GLY A 1 93 ? 15.235 4.971 -3.099 1.00 68.56 93 GLY A C 1
ATOM 747 O O . GLY A 1 93 ? 14.952 5.069 -1.905 1.00 68.56 93 GLY A O 1
ATOM 748 N N . ASN A 1 94 ? 14.329 5.170 -4.051 1.00 70.50 94 ASN A N 1
ATOM 749 C CA . ASN A 1 94 ? 13.018 5.748 -3.762 1.00 70.50 94 ASN A CA 1
ATOM 750 C C . ASN A 1 94 ? 12.032 4.765 -3.099 1.00 70.50 94 ASN A C 1
ATOM 752 O O . ASN A 1 94 ? 11.026 5.198 -2.531 1.00 70.50 94 ASN A O 1
ATOM 756 N N . CYS A 1 95 ? 12.342 3.462 -3.091 1.00 73.44 95 CYS A N 1
ATOM 757 C CA . CYS A 1 95 ? 11.504 2.424 -2.484 1.00 73.44 95 CYS A CA 1
ATOM 758 C C . CYS A 1 95 ? 11.895 2.034 -1.054 1.00 73.44 95 CYS A C 1
ATOM 760 O O . CYS A 1 95 ? 11.139 1.298 -0.421 1.00 73.44 95 CYS A O 1
ATOM 762 N N . TYR A 1 96 ? 13.031 2.499 -0.513 1.00 67.19 96 TYR A N 1
ATOM 763 C CA . TYR A 1 96 ? 13.552 2.002 0.775 1.00 67.19 96 TYR A CA 1
ATOM 764 C C . TYR A 1 96 ? 12.554 2.116 1.941 1.00 67.19 96 TYR A C 1
ATOM 766 O O . TYR A 1 96 ? 12.485 1.223 2.783 1.00 67.19 96 TYR A O 1
ATOM 774 N N . GLY A 1 97 ? 11.722 3.163 1.966 1.00 80.94 97 GLY A N 1
ATOM 775 C CA . GLY A 1 97 ? 10.686 3.324 2.994 1.00 80.94 97 GLY A CA 1
ATOM 776 C C . GLY A 1 97 ? 9.528 2.321 2.895 1.00 80.94 97 GLY A C 1
ATOM 777 O O . GLY A 1 97 ? 8.904 2.018 3.907 1.00 80.94 97 GLY A O 1
ATOM 778 N N . LEU A 1 98 ? 9.250 1.781 1.704 1.00 91.00 98 LEU A N 1
ATOM 779 C CA . LEU A 1 98 ? 8.143 0.842 1.478 1.00 91.00 98 LEU A CA 1
ATOM 780 C C . LEU A 1 98 ? 8.444 -0.554 2.016 1.00 91.00 98 LEU A C 1
ATOM 782 O O . LEU A 1 98 ? 7.554 -1.214 2.544 1.00 91.00 98 LEU A O 1
ATOM 786 N N . LEU A 1 99 ? 9.699 -0.989 1.904 1.00 91.19 99 LEU A N 1
ATOM 787 C CA . LEU A 1 99 ? 10.117 -2.310 2.371 1.00 91.19 99 LEU A CA 1
ATOM 788 C C . LEU A 1 99 ? 10.056 -2.388 3.896 1.00 91.19 99 LEU A C 1
ATOM 790 O O . LEU A 1 99 ? 9.419 -3.282 4.443 1.00 91.19 99 LEU A O 1
ATOM 794 N N . GLY A 1 100 ? 10.614 -1.381 4.577 1.00 91.25 100 GLY A N 1
ATOM 795 C CA . GLY A 1 100 ? 10.522 -1.285 6.035 1.00 91.25 100 GLY A CA 1
ATOM 796 C C . GLY A 1 100 ? 9.078 -1.155 6.530 1.00 91.25 100 GLY A C 1
ATOM 797 O O . GLY A 1 100 ? 8.738 -1.694 7.580 1.00 91.25 100 GLY A O 1
ATOM 798 N N . PHE A 1 101 ? 8.214 -0.483 5.765 1.00 93.88 101 PHE A N 1
ATOM 799 C CA . PHE A 1 101 ? 6.781 -0.415 6.051 1.00 93.88 101 PHE A CA 1
ATOM 800 C C . PHE A 1 101 ? 6.113 -1.794 5.960 1.00 93.88 101 PHE A C 1
ATOM 802 O O . PHE A 1 101 ? 5.407 -2.205 6.880 1.00 93.88 101 PHE A O 1
ATOM 809 N N . GLU A 1 102 ? 6.337 -2.527 4.868 1.00 95.00 102 GLU A N 1
ATOM 810 C CA . GLU A 1 102 ? 5.738 -3.850 4.685 1.00 95.00 102 GLU A CA 1
ATOM 811 C C . GLU A 1 102 ? 6.242 -4.855 5.726 1.00 95.00 102 GLU A C 1
ATOM 813 O O . GLU A 1 102 ? 5.441 -5.625 6.263 1.00 95.00 102 GLU A O 1
ATOM 818 N N . ASP A 1 103 ? 7.536 -4.831 6.054 1.00 94.69 103 ASP A N 1
ATOM 819 C CA . ASP A 1 103 ? 8.124 -5.741 7.039 1.00 94.69 103 ASP A CA 1
ATOM 820 C C . ASP A 1 103 ? 7.442 -5.626 8.409 1.00 94.69 103 ASP A C 1
ATOM 822 O O . ASP A 1 103 ? 7.179 -6.649 9.047 1.00 94.69 103 ASP A O 1
ATOM 826 N N . LYS A 1 104 ? 7.054 -4.410 8.825 1.00 95.62 104 LYS A N 1
ATOM 827 C CA . LYS A 1 104 ? 6.287 -4.188 10.064 1.00 95.62 104 LYS A CA 1
ATOM 828 C C . LYS A 1 104 ? 4.874 -4.795 10.017 1.00 95.62 104 LYS A C 1
ATOM 830 O O . LYS A 1 104 ? 4.355 -5.212 11.047 1.00 95.62 104 LYS A O 1
ATOM 835 N N . LEU A 1 105 ? 4.253 -4.906 8.839 1.00 96.19 105 LEU A N 1
ATOM 836 C CA . LEU A 1 105 ? 2.921 -5.516 8.662 1.00 96.19 105 LEU A CA 1
ATOM 837 C C . LEU A 1 105 ? 2.963 -7.028 8.396 1.00 96.19 105 LEU A C 1
ATOM 839 O O . LEU A 1 105 ? 1.942 -7.719 8.504 1.00 96.19 105 LEU A O 1
ATOM 843 N N . LYS A 1 106 ? 4.130 -7.566 8.038 1.00 95.25 106 LYS A N 1
ATOM 844 C CA . LYS A 1 106 ? 4.305 -8.944 7.561 1.00 95.25 106 LYS A CA 1
ATOM 845 C C . LYS A 1 106 ? 3.813 -10.001 8.549 1.00 95.25 106 LYS A C 1
ATOM 847 O O . LYS A 1 106 ? 3.204 -10.985 8.126 1.00 95.25 106 LYS A O 1
ATOM 852 N N . ALA A 1 107 ? 4.026 -9.787 9.849 1.00 95.75 107 ALA A N 1
ATOM 853 C CA . ALA A 1 107 ? 3.587 -10.704 10.905 1.00 95.75 107 ALA A CA 1
ATOM 854 C C . ALA A 1 107 ? 2.056 -10.880 10.950 1.00 95.75 107 ALA A C 1
ATOM 856 O O . ALA A 1 107 ? 1.571 -11.956 11.292 1.00 95.75 107 ALA A O 1
ATOM 857 N N . HIS A 1 108 ? 1.307 -9.864 10.512 1.00 96.81 108 HIS A N 1
ATOM 858 C CA . HIS A 1 108 ? -0.159 -9.808 10.542 1.00 96.81 108 HIS A CA 1
ATOM 859 C C . HIS A 1 108 ? -0.796 -10.047 9.162 1.00 96.81 108 HIS A C 1
ATOM 861 O O . HIS A 1 1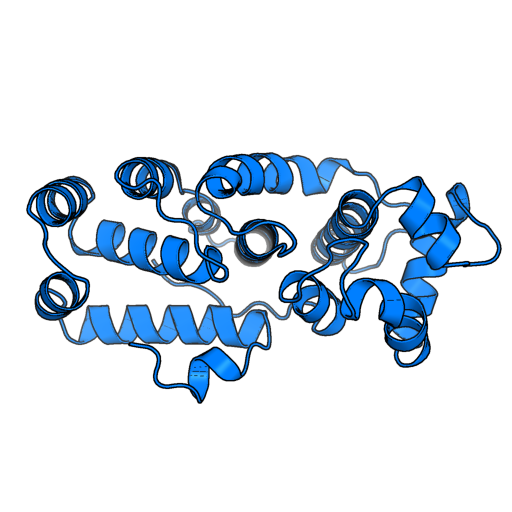08 ? -2.018 -10.038 9.005 1.00 96.81 108 HIS A O 1
ATOM 867 N N . SER A 1 109 ? 0.025 -10.290 8.140 1.00 96.44 109 SER A N 1
ATOM 868 C CA . SER A 1 109 ? -0.411 -10.448 6.749 1.00 96.44 109 SER A CA 1
ATOM 869 C C . SER A 1 109 ? -0.358 -11.908 6.326 1.00 96.44 109 SER A C 1
ATOM 871 O O . SER A 1 109 ? 0.613 -12.601 6.633 1.00 96.44 109 SER A O 1
ATOM 873 N N . ILE A 1 110 ? -1.350 -12.400 5.585 1.00 94.44 110 ILE A N 1
ATOM 874 C CA . ILE A 1 110 ? -1.261 -13.709 4.920 1.00 94.44 110 ILE A CA 1
ATOM 875 C C . ILE A 1 110 ? -0.265 -13.611 3.756 1.00 94.44 110 ILE A C 1
ATOM 877 O O . ILE A 1 110 ? -0.323 -12.692 2.944 1.00 94.44 110 ILE A O 1
ATOM 881 N N . GLY A 1 111 ? 0.673 -14.561 3.690 1.00 91.19 111 GLY A N 1
ATOM 882 C CA . GLY A 1 111 ? 1.735 -14.563 2.682 1.00 91.19 111 GLY A CA 1
ATOM 883 C C . GLY A 1 111 ? 1.214 -14.747 1.254 1.00 91.19 111 GLY A C 1
ATOM 884 O O . GLY A 1 111 ? 0.146 -15.314 1.038 1.00 91.19 111 GLY A O 1
ATOM 885 N N . GLY A 1 112 ? 2.001 -14.291 0.279 1.00 90.19 112 GLY A N 1
ATOM 886 C CA . GLY A 1 112 ? 1.651 -14.344 -1.143 1.00 90.19 112 GLY A CA 1
ATOM 887 C C . GLY A 1 112 ? 0.937 -13.103 -1.663 1.00 90.19 112 GLY A C 1
ATOM 888 O O . GLY A 1 112 ? 1.030 -12.818 -2.850 1.00 90.19 112 GLY A O 1
ATOM 889 N N . PHE A 1 113 ? 0.292 -12.335 -0.790 1.00 94.06 113 PHE A N 1
ATOM 890 C CA . PHE A 1 113 ? -0.330 -11.060 -1.130 1.00 94.06 113 PHE A CA 1
ATOM 891 C C . PHE A 1 113 ? 0.605 -9.901 -0.774 1.00 94.06 113 PHE A C 1
ATOM 893 O O . PHE A 1 113 ? 1.205 -9.901 0.300 1.00 94.06 113 PHE A O 1
ATOM 900 N N . SER A 1 114 ? 0.685 -8.883 -1.630 1.00 96.06 114 SER A N 1
ATOM 901 C CA . SER A 1 114 ? 1.499 -7.678 -1.394 1.00 96.06 114 SER A CA 1
ATOM 902 C C . SER A 1 114 ? 0.662 -6.526 -0.821 1.00 96.06 114 SER A C 1
ATOM 904 O O . SER A 1 114 ? 0.919 -5.363 -1.116 1.00 96.06 114 SER A O 1
ATOM 906 N N . ARG A 1 115 ? -0.373 -6.823 -0.027 1.00 96.69 115 ARG A N 1
ATOM 907 C CA . ARG A 1 115 ? -1.339 -5.821 0.464 1.00 96.69 115 ARG A CA 1
ATOM 908 C C . ARG A 1 11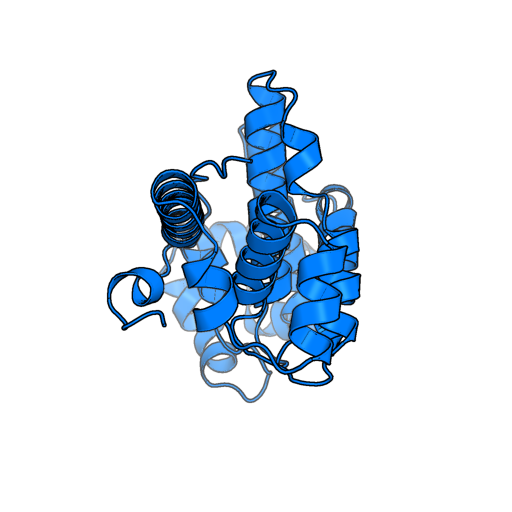5 ? -0.707 -4.817 1.434 1.00 96.69 115 ARG A C 1
ATOM 910 O O . ARG A 1 115 ? -0.977 -3.627 1.335 1.00 96.69 115 ARG A O 1
ATOM 917 N N . GLY A 1 116 ? 0.208 -5.260 2.301 1.00 96.81 116 GLY A N 1
ATOM 918 C CA . GLY A 1 116 ? 0.987 -4.353 3.156 1.00 96.81 116 GLY A CA 1
ATOM 919 C C . GLY A 1 116 ? 1.849 -3.385 2.338 1.00 96.81 116 GLY A C 1
ATOM 920 O O . GLY A 1 116 ? 1.822 -2.178 2.572 1.00 96.81 116 GLY A O 1
ATOM 921 N N . PHE A 1 117 ? 2.535 -3.899 1.311 1.00 97.25 117 PHE A N 1
ATOM 922 C CA . PHE A 1 117 ? 3.278 -3.076 0.356 1.00 97.25 117 PHE A CA 1
ATOM 923 C C . PHE A 1 117 ? 2.367 -2.105 -0.407 1.00 97.25 117 PHE A C 1
ATOM 925 O O . PHE A 1 117 ? 2.721 -0.943 -0.569 1.00 97.25 117 PHE A O 1
ATOM 932 N N . LEU A 1 118 ? 1.187 -2.554 -0.850 1.00 97.69 118 LEU A N 1
ATOM 933 C CA . LEU A 1 118 ? 0.203 -1.725 -1.552 1.00 97.69 118 LEU A CA 1
ATOM 934 C C . LEU A 1 118 ? -0.233 -0.522 -0.714 1.00 97.69 118 LEU A C 1
ATOM 936 O O . LEU A 1 118 ? -0.288 0.589 -1.239 1.00 97.69 118 LEU A O 1
ATOM 940 N N . LEU A 1 119 ? -0.516 -0.725 0.577 1.00 97.75 119 LEU A N 1
ATOM 941 C CA . LEU A 1 119 ? -0.830 0.380 1.482 1.00 97.75 119 LEU A CA 1
ATOM 942 C C . LEU A 1 119 ? 0.343 1.357 1.587 1.00 97.75 119 LEU A C 1
ATOM 944 O O . LEU A 1 119 ? 0.147 2.559 1.424 1.00 97.75 119 LEU A O 1
ATOM 948 N N . GLY A 1 120 ? 1.557 0.850 1.816 1.00 96.94 120 GLY A N 1
ATOM 949 C CA . GLY A 1 120 ? 2.751 1.691 1.882 1.00 96.94 120 GLY A CA 1
ATOM 950 C C . GLY A 1 120 ? 2.950 2.499 0.598 1.00 96.94 120 GLY A C 1
ATOM 951 O O . GLY A 1 120 ? 3.210 3.699 0.655 1.00 96.94 120 GLY A O 1
ATOM 952 N N . PHE A 1 121 ? 2.778 1.860 -0.562 1.00 97.50 121 PHE A N 1
ATOM 953 C CA . PHE A 1 121 ? 2.895 2.494 -1.873 1.00 97.50 121 PHE A CA 1
ATOM 954 C C . PHE A 1 121 ? 1.858 3.606 -2.049 1.00 97.50 121 PHE A C 1
ATOM 956 O O . PHE A 1 121 ? 2.223 4.719 -2.421 1.00 97.50 121 PHE A O 1
ATOM 963 N N . TYR A 1 122 ? 0.594 3.348 -1.704 1.00 97.69 122 TYR A N 1
ATOM 964 C CA . TYR A 1 122 ? -0.457 4.365 -1.716 1.00 97.69 122 TYR A CA 1
ATOM 965 C C . TYR A 1 122 ? -0.116 5.560 -0.815 1.00 97.69 122 TYR A C 1
ATOM 967 O O . TYR A 1 122 ? -0.125 6.694 -1.288 1.00 97.69 122 TYR A O 1
ATOM 975 N N . LEU A 1 123 ? 0.236 5.320 0.453 1.00 96.25 123 LEU A N 1
ATOM 976 C CA . LEU A 1 123 ? 0.546 6.392 1.405 1.00 96.25 123 LEU A CA 1
ATOM 977 C C . LEU A 1 123 ? 1.760 7.212 0.957 1.00 96.25 123 LEU A C 1
ATOM 979 O O . LEU A 1 123 ? 1.764 8.435 1.090 1.00 96.25 123 LEU A O 1
ATOM 983 N N . LYS A 1 124 ? 2.769 6.554 0.373 1.00 95.06 124 LYS A N 1
ATOM 984 C CA . LYS A 1 124 ? 3.957 7.217 -0.171 1.00 95.06 124 LYS A CA 1
ATOM 985 C C . LYS A 1 124 ? 3.606 8.107 -1.360 1.00 95.06 124 LYS A C 1
ATOM 987 O O . LYS A 1 124 ? 4.034 9.256 -1.386 1.00 95.06 124 LYS A O 1
ATOM 992 N N . MET A 1 125 ? 2.828 7.600 -2.316 1.00 96.12 125 MET A N 1
ATOM 993 C CA . MET A 1 125 ? 2.394 8.370 -3.487 1.00 96.12 125 MET A CA 1
ATOM 994 C C . MET A 1 125 ? 1.492 9.544 -3.076 1.00 96.12 125 MET A C 1
ATOM 996 O O . MET A 1 125 ? 1.712 10.664 -3.527 1.00 96.12 125 MET A O 1
ATOM 1000 N N . ALA A 1 126 ? 0.560 9.323 -2.144 1.00 96.25 126 ALA A N 1
ATOM 1001 C CA . ALA A 1 126 ? -0.289 10.368 -1.570 1.00 96.25 126 ALA A CA 1
ATOM 1002 C C . ALA A 1 126 ? 0.533 11.467 -0.883 1.00 96.25 126 ALA A C 1
ATOM 1004 O O . ALA A 1 126 ? 0.341 12.653 -1.141 1.00 96.25 126 ALA A O 1
ATOM 1005 N N . SER A 1 127 ? 1.485 11.069 -0.036 1.00 94.56 127 SER A N 1
ATOM 1006 C CA . SER A 1 127 ? 2.393 11.983 0.661 1.00 94.56 127 SER A CA 1
ATOM 1007 C C . SER A 1 127 ? 3.222 12.815 -0.323 1.00 94.56 127 SER A C 1
ATOM 1009 O O . SER A 1 127 ? 3.353 14.028 -0.151 1.00 94.56 127 SER A O 1
ATOM 1011 N N . LEU A 1 128 ? 3.728 12.200 -1.397 1.00 93.38 128 LEU A N 1
ATOM 1012 C CA . LEU A 1 128 ? 4.471 12.904 -2.444 1.00 93.38 128 LEU A CA 1
ATOM 1013 C C . LEU A 1 128 ? 3.591 13.906 -3.200 1.00 93.38 128 LEU A C 1
ATOM 1015 O O . LEU A 1 128 ? 3.998 15.053 -3.361 1.00 93.38 128 LEU A O 1
ATOM 1019 N N . GLU A 1 129 ? 2.383 13.520 -3.614 1.00 94.44 129 GLU A N 1
ATOM 1020 C CA . GLU A 1 129 ? 1.459 14.434 -4.297 1.00 94.44 129 GLU A CA 1
ATOM 1021 C C . GLU A 1 129 ? 1.083 15.648 -3.441 1.00 94.44 129 GLU A C 1
ATOM 1023 O O . GLU A 1 129 ? 1.035 16.771 -3.947 1.00 94.44 129 GLU A O 1
ATOM 1028 N N . LEU A 1 130 ? 0.819 15.435 -2.150 1.00 93.94 130 LEU A N 1
ATOM 1029 C CA . LEU A 1 130 ? 0.541 16.514 -1.201 1.00 93.94 130 LEU A CA 1
ATOM 1030 C C . LEU A 1 130 ? 1.763 17.422 -1.021 1.00 93.94 130 LEU A C 1
ATOM 1032 O O . LEU A 1 130 ? 1.638 18.644 -1.101 1.00 93.94 130 LEU A O 1
ATOM 1036 N N . SER A 1 131 ? 2.953 16.832 -0.879 1.00 92.56 131 SER A N 1
ATOM 1037 C CA . SER A 1 131 ? 4.212 17.580 -0.764 1.00 92.56 131 SER A CA 1
ATOM 1038 C C . SER A 1 131 ? 4.467 18.459 -1.991 1.00 92.56 131 SER A C 1
ATOM 1040 O O . SER A 1 131 ? 4.816 19.629 -1.848 1.00 92.56 131 SER A O 1
ATOM 1042 N N . LEU A 1 132 ? 4.242 17.928 -3.199 1.00 91.38 132 LEU A N 1
ATOM 1043 C CA . LEU A 1 132 ? 4.386 18.669 -4.458 1.00 91.38 132 LEU A CA 1
ATOM 1044 C C . LEU A 1 132 ? 3.388 19.833 -4.575 1.00 91.38 132 LEU A C 1
ATOM 1046 O O . LEU A 1 132 ? 3.678 20.825 -5.240 1.00 91.38 132 LEU A O 1
ATOM 1050 N N . LYS A 1 133 ? 2.233 19.740 -3.903 1.00 92.75 133 LYS A N 1
ATOM 1051 C CA . LYS A 1 133 ? 1.226 20.811 -3.805 1.00 92.75 133 LYS A CA 1
ATOM 1052 C C . LYS A 1 133 ? 1.503 21.801 -2.662 1.00 92.75 133 LYS A C 1
ATOM 1054 O O . LYS A 1 133 ? 0.765 22.773 -2.523 1.00 92.75 133 LYS A O 1
ATOM 1059 N N . GLY A 1 134 ? 2.548 21.582 -1.859 1.00 90.88 134 GLY A N 1
ATOM 1060 C CA . GLY A 1 134 ? 2.892 22.418 -0.704 1.00 90.88 134 GLY A CA 1
ATOM 1061 C C . GLY A 1 134 ? 2.039 22.162 0.544 1.00 90.88 134 GLY A C 1
ATOM 1062 O O . GLY A 1 134 ? 1.999 23.010 1.434 1.00 90.88 134 GLY A O 1
ATOM 1063 N N . ASP A 1 135 ? 1.350 21.022 0.619 1.00 90.12 135 ASP A N 1
ATOM 1064 C CA . ASP A 1 135 ? 0.512 20.654 1.761 1.00 90.12 135 ASP A CA 1
ATOM 1065 C C . ASP A 1 135 ? 1.360 20.044 2.894 1.00 90.12 135 ASP A C 1
ATOM 1067 O O . ASP A 1 135 ? 2.067 19.048 2.719 1.00 90.12 135 ASP A O 1
ATOM 1071 N N . SER A 1 136 ? 1.278 20.644 4.084 1.00 84.56 136 SER A N 1
ATOM 1072 C CA . SER A 1 136 ? 2.045 20.241 5.268 1.00 84.56 136 SER A CA 1
ATOM 1073 C C . SER A 1 136 ? 1.559 18.940 5.918 1.00 84.56 136 SER A C 1
ATOM 1075 O O . SER A 1 136 ? 2.286 18.352 6.723 1.00 84.56 136 SER A O 1
ATOM 1077 N N . SER A 1 137 ? 0.366 18.452 5.564 1.00 85.56 137 SER A N 1
ATOM 1078 C CA . SER A 1 137 ? -0.191 17.192 6.074 1.00 85.56 137 SER A CA 1
ATOM 1079 C C . SER A 1 137 ? 0.473 15.942 5.481 1.00 85.56 137 SER A C 1
ATOM 1081 O O . SER A 1 137 ? 0.292 14.842 6.009 1.00 85.56 137 SER A O 1
ATOM 1083 N N . ALA A 1 138 ? 1.300 16.098 4.439 1.00 84.50 138 ALA A N 1
ATOM 1084 C CA . ALA A 1 138 ? 1.958 15.005 3.727 1.00 84.50 138 ALA A CA 1
ATOM 1085 C C . ALA A 1 138 ? 2.698 14.010 4.639 1.00 84.50 138 ALA A C 1
ATOM 1087 O O . ALA A 1 138 ? 2.667 12.802 4.389 1.00 84.50 138 ALA A O 1
ATOM 1088 N N . ASN A 1 139 ? 3.346 14.492 5.703 1.00 80.31 139 ASN A N 1
ATOM 1089 C CA . ASN A 1 139 ? 4.131 13.646 6.607 1.00 80.31 139 ASN A CA 1
ATOM 1090 C C . ASN A 1 139 ? 3.253 12.748 7.498 1.00 80.31 139 ASN A C 1
ATOM 1092 O O . ASN A 1 139 ? 3.629 11.611 7.780 1.00 80.31 139 ASN A O 1
ATOM 1096 N N . GLN A 1 140 ? 2.050 13.203 7.861 1.00 86.88 140 GLN A N 1
ATOM 1097 C CA . GLN A 1 140 ? 1.145 12.491 8.777 1.00 86.88 140 GLN A CA 1
ATOM 1098 C C . GLN A 1 140 ? 0.574 11.202 8.159 1.00 86.88 140 GLN A C 1
ATOM 1100 O O . GLN A 1 140 ? 0.193 10.257 8.860 1.00 86.88 140 GLN A O 1
ATOM 1105 N N . LEU A 1 141 ? 0.522 11.117 6.825 1.00 89.31 141 LEU A N 1
ATOM 1106 C CA . LEU A 1 141 ? 0.014 9.930 6.132 1.00 89.31 141 LEU A CA 1
ATOM 1107 C C . LEU A 1 141 ? 0.869 8.686 6.398 1.00 89.31 141 LEU A C 1
ATOM 1109 O O . LEU A 1 141 ? 0.315 7.595 6.526 1.00 89.31 141 LEU A O 1
ATOM 1113 N N . MET A 1 142 ? 2.184 8.845 6.561 1.00 88.94 142 MET A N 1
ATOM 1114 C CA . MET A 1 142 ? 3.115 7.728 6.767 1.00 88.94 142 MET A CA 1
ATOM 1115 C C . MET A 1 142 ? 3.277 7.316 8.240 1.00 88.94 142 MET A C 1
ATOM 1117 O O . MET A 1 142 ? 3.877 6.278 8.516 1.00 88.94 142 MET A O 1
ATOM 1121 N N . GLU A 1 143 ? 2.731 8.083 9.188 1.00 91.75 143 GLU A N 1
ATOM 1122 C CA . GLU A 1 143 ? 2.810 7.784 10.624 1.00 91.75 143 GLU A CA 1
ATOM 1123 C C . GLU A 1 143 ? 1.923 6.581 10.979 1.00 91.75 143 GLU A C 1
ATOM 1125 O O . GLU A 1 143 ? 0.696 6.664 10.930 1.00 91.75 143 GLU A O 1
ATOM 1130 N N . MET A 1 144 ? 2.534 5.437 11.294 1.00 95.31 144 MET A N 1
A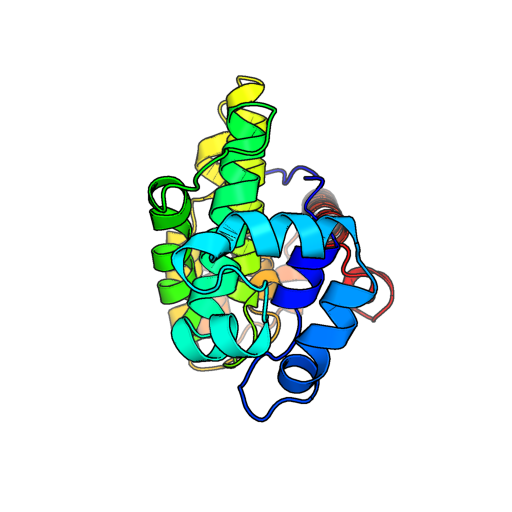TOM 1131 C CA . MET A 1 144 ? 1.824 4.172 11.546 1.00 95.31 144 MET A CA 1
ATOM 1132 C C . MET A 1 144 ? 2.273 3.467 12.828 1.00 95.31 144 MET A C 1
ATOM 1134 O O . MET A 1 144 ? 1.809 2.362 13.092 1.00 95.31 144 MET A O 1
ATOM 1138 N N . ASP A 1 145 ? 3.168 4.059 13.620 1.00 95.69 145 ASP A N 1
ATOM 1139 C CA . ASP A 1 145 ? 3.756 3.356 14.765 1.00 95.69 145 ASP A CA 1
ATOM 1140 C C . ASP A 1 145 ? 2.692 2.903 15.777 1.00 95.69 145 ASP A C 1
ATOM 1142 O O . ASP A 1 145 ? 2.681 1.741 16.180 1.00 95.69 145 ASP A O 1
ATOM 1146 N N . ASP A 1 146 ? 1.689 3.740 16.046 1.00 97.38 146 ASP A N 1
ATOM 1147 C CA . ASP A 1 146 ? 0.562 3.360 16.904 1.00 97.38 146 ASP A CA 1
ATOM 1148 C C . ASP A 1 146 ? -0.305 2.233 16.321 1.00 97.38 146 ASP A C 1
ATOM 1150 O O . ASP A 1 146 ? -0.893 1.449 17.066 1.00 97.38 146 ASP A O 1
ATOM 1154 N N . VAL A 1 147 ? -0.382 2.121 14.992 1.00 97.81 147 VAL A N 1
ATOM 1155 C CA . VAL A 1 147 ? -1.115 1.037 14.323 1.00 97.81 147 VAL A CA 1
ATOM 1156 C C . VAL A 1 147 ? -0.395 -0.289 14.528 1.00 97.81 147 VAL A C 1
ATOM 1158 O O . VAL A 1 147 ? -1.050 -1.301 14.773 1.00 97.81 147 VAL A O 1
ATOM 1161 N N . TYR A 1 148 ? 0.938 -0.290 14.453 1.00 97.31 148 TYR A N 1
ATOM 1162 C CA . TYR A 1 148 ? 1.737 -1.491 14.691 1.00 97.31 148 TYR A CA 1
ATOM 1163 C C . TYR A 1 148 ? 1.595 -1.978 16.134 1.00 97.31 148 TYR A C 1
ATOM 1165 O O . TYR A 1 148 ? 1.410 -3.174 16.350 1.00 97.31 148 TYR A O 1
ATOM 1173 N N . ASP A 1 149 ? 1.577 -1.060 17.101 1.00 97.56 149 ASP A N 1
ATOM 1174 C CA . ASP A 1 149 ? 1.374 -1.403 18.512 1.00 97.56 149 ASP A CA 1
ATOM 1175 C C . ASP A 1 149 ? -0.002 -2.037 18.764 1.00 97.56 149 ASP A C 1
ATOM 1177 O O . ASP A 1 149 ? -0.116 -3.000 19.522 1.00 97.56 149 ASP A O 1
ATOM 1181 N N . VAL A 1 150 ? -1.051 -1.544 18.097 1.00 97.69 150 VAL A N 1
ATOM 1182 C CA . VAL A 1 150 ? -2.391 -2.146 18.183 1.00 97.69 150 VAL A CA 1
ATOM 1183 C C . VAL A 1 150 ? -2.443 -3.507 17.485 1.00 97.69 150 VAL A C 1
ATOM 1185 O O . VAL A 1 150 ? -3.021 -4.449 18.026 1.00 97.69 150 VAL A O 1
ATOM 1188 N N . LEU A 1 151 ? -1.834 -3.646 16.303 1.00 97.12 151 LEU A N 1
ATOM 1189 C CA . LEU A 1 151 ? -1.769 -4.928 15.591 1.00 97.12 151 LEU A CA 1
ATOM 1190 C C . LEU A 1 151 ? -1.034 -5.999 16.409 1.00 97.12 151 LEU A C 1
ATOM 1192 O O . LEU A 1 151 ? -1.457 -7.156 16.405 1.00 97.12 151 LEU A O 1
ATOM 1196 N N . ALA A 1 152 ? 0.000 -5.615 17.163 1.00 96.38 152 ALA A N 1
ATOM 1197 C CA . ALA A 1 152 ? 0.774 -6.511 18.022 1.00 96.38 152 ALA A CA 1
ATOM 1198 C C . ALA A 1 152 ? -0.044 -7.158 19.158 1.00 96.38 152 ALA A C 1
ATOM 1200 O O . ALA A 1 152 ? 0.387 -8.167 19.718 1.00 96.38 152 ALA A O 1
ATOM 1201 N N . LEU A 1 153 ? -1.242 -6.645 19.469 1.00 95.62 153 LEU A N 1
ATOM 1202 C CA . LEU A 1 153 ? -2.166 -7.267 20.427 1.00 95.62 153 LEU A CA 1
ATOM 1203 C C . LEU A 1 153 ? -2.762 -8.591 19.917 1.00 95.62 153 LEU A C 1
ATOM 1205 O O . LEU A 1 153 ? -3.353 -9.340 20.696 1.00 95.62 153 LEU A O 1
ATOM 1209 N N . SER A 1 154 ? -2.635 -8.890 18.620 1.00 91.44 154 SER A N 1
ATOM 1210 C CA . SER A 1 154 ? -3.187 -10.095 18.006 1.00 91.44 154 SER A CA 1
ATOM 1211 C C . SER A 1 154 ? -2.184 -10.799 17.095 1.00 91.44 154 SER A C 1
ATOM 1213 O O . SER A 1 154 ? -1.514 -10.195 16.263 1.00 91.44 154 SER A O 1
ATOM 1215 N N . ASN A 1 155 ? -2.167 -12.129 17.182 1.00 90.31 155 ASN A N 1
ATOM 1216 C CA . ASN A 1 155 ? -1.416 -12.992 16.266 1.00 90.31 155 ASN A CA 1
ATOM 1217 C C . ASN A 1 155 ? -2.224 -13.378 15.013 1.00 90.31 155 ASN A C 1
ATOM 1219 O O . ASN A 1 155 ? -1.758 -14.172 14.191 1.00 90.31 155 ASN A O 1
ATOM 1223 N N . ALA A 1 156 ? -3.457 -12.879 14.874 1.00 93.69 156 ALA A N 1
ATOM 1224 C CA . ALA A 1 156 ? -4.289 -13.170 13.716 1.00 93.69 156 ALA A CA 1
ATOM 1225 C C . ALA A 1 156 ? -3.683 -12.566 12.443 1.00 93.69 156 ALA A C 1
ATOM 1227 O O . ALA A 1 156 ? -3.160 -11.451 12.442 1.00 93.69 156 ALA A O 1
ATOM 1228 N N . ARG A 1 157 ? -3.790 -13.309 11.339 1.00 96.19 157 ARG A N 1
ATOM 1229 C CA . ARG A 1 157 ? -3.306 -12.888 10.022 1.00 96.19 157 ARG A CA 1
ATOM 1230 C C . ARG A 1 157 ? -4.474 -12.682 9.073 1.00 96.19 157 ARG A C 1
ATOM 1232 O O . ARG A 1 157 ? -5.414 -13.474 9.078 1.00 96.19 157 ARG A O 1
ATOM 1239 N N . THR A 1 158 ? -4.395 -11.660 8.229 1.00 95.81 158 THR A N 1
ATOM 1240 C CA . THR A 1 158 ? -5.436 -11.340 7.241 1.00 95.81 158 THR A CA 1
ATOM 1241 C C . THR A 1 158 ? -4.851 -11.126 5.847 1.00 95.81 158 THR A C 1
ATOM 1243 O O . THR A 1 158 ? -3.688 -10.754 5.696 1.00 95.81 158 THR A O 1
ATOM 1246 N N . VAL A 1 159 ? -5.656 -11.373 4.810 1.00 95.00 159 VAL A N 1
ATOM 1247 C CA . VAL A 1 159 ? -5.309 -11.000 3.430 1.00 95.00 159 VAL A CA 1
ATOM 1248 C C . VAL A 1 159 ? -5.351 -9.478 3.281 1.00 95.00 159 VAL A C 1
ATOM 1250 O O . VAL A 1 159 ? -4.396 -8.885 2.790 1.00 95.00 159 VAL A O 1
ATOM 1253 N N . LYS A 1 160 ? -6.429 -8.834 3.750 1.00 95.06 160 LYS A N 1
ATOM 1254 C CA . LYS A 1 160 ? -6.672 -7.391 3.586 1.00 95.06 160 LYS A CA 1
ATOM 1255 C C . LYS A 1 160 ? -6.064 -6.574 4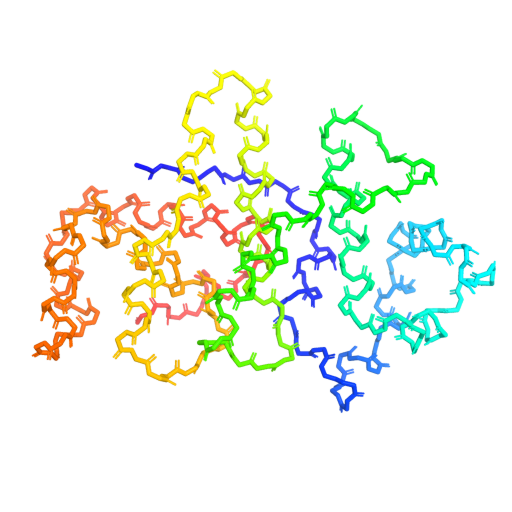.740 1.00 95.06 160 LYS A C 1
ATOM 1257 O O . LYS A 1 160 ? -6.762 -5.841 5.440 1.00 95.06 160 LYS A O 1
ATOM 1262 N N . ILE A 1 161 ? -4.765 -6.772 4.990 1.00 97.06 161 ILE A N 1
ATOM 1263 C CA . ILE A 1 161 ? -4.024 -6.098 6.078 1.00 97.06 161 ILE A CA 1
ATOM 1264 C C . ILE A 1 161 ? -3.999 -4.577 5.920 1.00 97.06 161 ILE A C 1
ATOM 1266 O O . ILE A 1 161 ? -4.035 -3.847 6.902 1.00 97.06 161 ILE A O 1
ATOM 1270 N N . ASP A 1 162 ? -3.977 -4.109 4.681 1.00 96.94 162 ASP A N 1
ATOM 1271 C CA . ASP A 1 162 ? -4.081 -2.713 4.294 1.00 96.94 162 ASP A CA 1
ATOM 1272 C C . ASP A 1 162 ? -5.349 -2.064 4.857 1.00 96.94 162 ASP A C 1
ATOM 1274 O O . ASP A 1 162 ? -5.264 -1.055 5.550 1.00 96.94 162 ASP A O 1
ATOM 1278 N N . LEU A 1 163 ? -6.515 -2.685 4.660 1.00 95.75 163 LEU A N 1
ATOM 1279 C CA . LEU A 1 163 ? -7.786 -2.153 5.160 1.00 95.75 163 LEU A CA 1
ATOM 1280 C C . LEU A 1 163 ? -7.857 -2.175 6.682 1.00 95.75 163 LEU A C 1
ATOM 1282 O O . LEU A 1 163 ? -8.372 -1.240 7.289 1.00 95.75 163 LEU A O 1
ATOM 1286 N N . LEU A 1 164 ? -7.332 -3.236 7.299 1.00 96.62 164 LEU A N 1
ATOM 1287 C CA . LEU A 1 164 ? -7.277 -3.338 8.753 1.00 96.62 164 LEU A CA 1
ATOM 1288 C C . LEU A 1 164 ? -6.374 -2.250 9.347 1.00 96.62 164 LEU A C 1
ATOM 1290 O O . LEU A 1 164 ? -6.765 -1.589 10.306 1.00 96.62 164 LEU A O 1
ATOM 1294 N N . ALA A 1 165 ? -5.197 -2.024 8.762 1.00 97.62 165 ALA A N 1
ATOM 1295 C CA . ALA A 1 165 ? -4.275 -0.982 9.201 1.00 97.62 165 ALA A CA 1
ATOM 1296 C C . ALA A 1 165 ? -4.880 0.422 9.021 1.00 97.62 165 ALA A C 1
ATOM 1298 O O . ALA A 1 165 ? -4.784 1.250 9.927 1.00 97.62 165 ALA A O 1
ATOM 1299 N N . LEU A 1 166 ? -5.569 0.668 7.900 1.00 96.62 166 LEU A N 1
ATOM 1300 C CA . LEU A 1 166 ? -6.331 1.900 7.670 1.00 96.62 166 LEU A CA 1
ATOM 1301 C C . LEU A 1 166 ? -7.419 2.103 8.723 1.00 96.62 166 LEU A C 1
ATOM 1303 O O . LEU A 1 166 ? -7.524 3.191 9.290 1.00 96.62 166 LEU A O 1
ATOM 1307 N N . LEU A 1 167 ? -8.204 1.061 9.005 1.00 96.81 167 LEU A N 1
ATOM 1308 C CA . LEU A 1 167 ? -9.256 1.106 10.012 1.00 96.81 167 LEU A CA 1
ATOM 1309 C C . LEU A 1 167 ? -8.685 1.460 11.387 1.00 96.81 167 LEU A C 1
ATOM 1311 O O . LEU A 1 167 ? -9.156 2.399 12.026 1.00 96.81 167 LEU A O 1
ATOM 1315 N N . ILE A 1 168 ? -7.652 0.735 11.822 1.00 97.81 168 ILE A N 1
ATOM 1316 C CA . ILE A 1 168 ? -6.998 0.954 13.115 1.00 97.81 168 ILE A CA 1
ATOM 1317 C C . ILE A 1 168 ? -6.470 2.387 13.203 1.00 97.81 168 ILE A C 1
ATOM 1319 O O . ILE A 1 168 ? -6.727 3.060 14.199 1.00 97.81 168 ILE A O 1
ATOM 1323 N N . LYS A 1 169 ? -5.814 2.894 12.150 1.00 97.50 169 LYS A N 1
ATOM 1324 C CA . LYS A 1 169 ? -5.298 4.270 12.127 1.00 97.50 169 LYS A CA 1
ATOM 1325 C C . LYS A 1 169 ? -6.399 5.306 12.346 1.00 97.50 169 LYS A C 1
ATOM 1327 O O . LYS A 1 169 ? -6.208 6.257 13.099 1.00 97.50 169 LYS A O 1
ATOM 1332 N N . HIS A 1 170 ? -7.562 5.114 11.730 1.00 96.88 170 HIS A N 1
ATOM 1333 C CA . HIS A 1 170 ? -8.697 6.015 11.922 1.00 96.88 170 HIS A CA 1
ATOM 1334 C C . HIS A 1 170 ? -9.303 5.910 13.316 1.00 96.88 170 HIS A C 1
ATOM 1336 O O . HIS A 1 170 ? -9.600 6.933 13.926 1.00 96.88 170 HIS A O 1
ATOM 1342 N N . LEU A 1 171 ? -9.468 4.694 13.835 1.00 97.88 171 LEU A N 1
ATOM 1343 C CA . LEU A 1 171 ? -9.981 4.494 15.186 1.00 97.88 171 LEU A CA 1
ATOM 1344 C C . LEU A 1 171 ? -9.061 5.143 16.231 1.00 97.88 171 LEU A C 1
ATOM 1346 O O . LEU A 1 171 ? -9.555 5.834 17.117 1.00 97.88 171 LEU A O 1
ATOM 1350 N N . ILE A 1 172 ? -7.739 5.019 16.071 1.00 98.00 172 ILE A N 1
ATOM 1351 C CA . ILE A 1 172 ? -6.750 5.723 16.902 1.00 98.00 172 ILE A CA 1
ATOM 1352 C C . ILE A 1 172 ? -6.902 7.240 16.757 1.00 98.00 172 ILE A C 1
ATOM 1354 O O . ILE A 1 172 ? -6.931 7.944 17.761 1.00 98.00 172 ILE A O 1
ATOM 1358 N N . PHE A 1 173 ? -7.038 7.750 15.530 1.00 96.75 173 PHE A N 1
ATOM 1359 C CA . PHE A 1 173 ? -7.213 9.184 15.285 1.00 96.75 173 PHE A CA 1
ATOM 1360 C C . PHE A 1 173 ? -8.491 9.748 15.935 1.00 96.75 173 PHE A C 1
ATOM 1362 O O . PHE A 1 173 ? -8.487 10.887 16.395 1.00 96.75 173 PHE A O 1
ATOM 1369 N N . PHE A 1 174 ? -9.580 8.974 15.989 1.00 97.56 174 PHE A N 1
ATOM 1370 C CA . PHE A 1 174 ? -10.865 9.429 16.534 1.00 97.56 174 PHE A CA 1
ATOM 1371 C C . PHE A 1 174 ? -11.024 9.228 18.040 1.00 97.56 174 PHE A C 1
ATOM 1373 O O . PHE A 1 174 ? -11.612 10.085 18.696 1.00 97.56 174 PHE A O 1
ATOM 1380 N N . LEU A 1 175 ? -10.561 8.094 18.566 1.00 97.94 175 LEU A N 1
ATOM 1381 C CA . LEU A 1 175 ? -10.817 7.661 19.944 1.00 97.94 175 LEU A CA 1
ATOM 1382 C C . LEU A 1 175 ? -9.558 7.696 20.823 1.00 97.94 175 LEU A C 1
ATOM 1384 O O . LEU A 1 175 ? -9.660 7.651 22.044 1.00 97.94 175 LEU A O 1
ATOM 1388 N N . GLY A 1 176 ? -8.375 7.809 20.216 1.00 97.88 176 GLY A N 1
ATOM 1389 C CA . GLY A 1 176 ? -7.088 7.728 20.897 1.00 97.88 176 GLY A CA 1
ATOM 1390 C C . GLY A 1 176 ? -6.584 6.290 21.035 1.00 97.88 176 GLY A C 1
ATOM 1391 O O . GLY A 1 176 ? -7.346 5.345 21.226 1.00 97.88 176 GLY A O 1
ATOM 1392 N N . LYS A 1 177 ? -5.261 6.116 20.962 1.00 97.94 177 LYS A N 1
ATOM 1393 C CA . LYS A 1 177 ? -4.597 4.802 21.016 1.00 97.94 177 LYS A CA 1
ATOM 1394 C C . LYS A 1 177 ? -4.972 3.986 22.254 1.00 97.94 177 LYS A C 1
ATOM 1396 O O . LYS A 1 177 ? -5.259 2.799 22.133 1.00 97.94 177 LYS A O 1
ATOM 1401 N N . GLN A 1 178 ? -4.970 4.619 23.428 1.00 97.88 178 GLN A N 1
ATOM 1402 C CA . GLN A 1 178 ? -5.215 3.942 24.701 1.00 97.88 178 GLN A CA 1
ATOM 1403 C C . GLN A 1 178 ? -6.608 3.296 24.747 1.00 97.88 178 GLN A C 1
ATOM 1405 O O . GLN A 1 178 ? -6.707 2.113 25.055 1.00 97.88 178 GLN A O 1
ATOM 1410 N N . GLU A 1 179 ? -7.653 4.023 24.338 1.00 97.44 179 GLU A N 1
ATOM 1411 C CA . GLU A 1 179 ? -9.030 3.505 24.277 1.00 97.44 179 GLU A CA 1
ATOM 1412 C C . GLU A 1 179 ? -9.137 2.289 23.343 1.00 97.44 179 GLU A C 1
ATOM 1414 O O . GLU A 1 179 ? -9.814 1.307 23.655 1.00 97.44 179 GLU A O 1
ATOM 1419 N N . ILE A 1 180 ? -8.431 2.315 22.206 1.00 98.06 180 ILE A N 1
ATOM 1420 C CA . ILE A 1 180 ? -8.406 1.186 21.268 1.00 98.06 180 ILE A CA 1
ATOM 1421 C C . ILE A 1 180 ? -7.710 -0.029 21.882 1.00 98.06 180 ILE A C 1
ATOM 1423 O O . ILE A 1 180 ? -8.248 -1.137 21.819 1.00 98.06 180 ILE A O 1
ATOM 1427 N N . MET A 1 181 ? -6.539 0.159 22.495 1.00 98.06 181 MET A N 1
ATOM 1428 C CA . MET A 1 181 ? -5.785 -0.938 23.108 1.00 98.06 181 MET A CA 1
ATOM 1429 C C . MET A 1 181 ? -6.542 -1.575 24.281 1.00 98.06 181 MET A C 1
ATOM 1431 O O . MET A 1 181 ? -6.642 -2.804 24.353 1.00 98.06 181 MET A O 1
ATOM 1435 N N . GLU A 1 182 ? -7.110 -0.758 25.171 1.00 97.44 182 GLU A N 1
ATOM 1436 C CA . GLU A 1 182 ? -7.919 -1.221 26.305 1.00 97.44 182 GLU A CA 1
ATOM 1437 C C . GLU A 1 182 ? -9.188 -1.928 25.823 1.00 97.44 182 GLU A C 1
ATOM 1439 O O . GLU A 1 182 ? -9.509 -3.019 26.296 1.00 97.44 182 GLU A O 1
ATOM 1444 N N . GLY A 1 183 ? -9.867 -1.363 24.821 1.00 97.00 183 GLY A N 1
ATOM 1445 C CA . GLY A 1 183 ? -11.054 -1.960 24.228 1.00 97.00 183 GLY A CA 1
ATOM 1446 C C . GLY A 1 183 ? -10.787 -3.333 23.611 1.00 97.00 183 GLY A C 1
ATOM 1447 O O . GLY A 1 183 ? -11.519 -4.278 23.898 1.00 97.00 183 GLY A O 1
ATOM 1448 N N . ILE A 1 184 ? -9.727 -3.473 22.808 1.00 95.88 184 ILE A N 1
ATOM 1449 C CA . ILE A 1 184 ? -9.366 -4.752 22.171 1.00 95.88 184 ILE A CA 1
ATOM 1450 C C . ILE A 1 184 ? -8.985 -5.792 23.228 1.00 95.88 184 ILE A C 1
ATOM 1452 O O . ILE A 1 184 ? -9.468 -6.923 23.176 1.00 95.88 184 ILE A O 1
ATOM 1456 N N . THR A 1 185 ? -8.173 -5.408 24.217 1.00 96.19 185 THR A N 1
ATOM 1457 C CA . THR A 1 185 ? -7.763 -6.308 25.310 1.00 96.19 185 THR A CA 1
ATOM 1458 C C . THR A 1 185 ? -8.960 -6.726 26.173 1.00 96.19 185 THR A C 1
ATOM 1460 O O . THR A 1 185 ? -9.025 -7.862 26.639 1.00 96.19 185 THR A O 1
ATOM 1463 N N . GLY A 1 186 ? -9.945 -5.836 26.329 1.00 95.81 186 GLY A N 1
ATOM 1464 C CA . GLY A 1 186 ? -11.228 -6.103 26.980 1.00 95.81 186 GLY A CA 1
ATOM 1465 C C . GLY A 1 186 ? -12.244 -6.869 26.122 1.00 95.81 186 GLY A C 1
ATOM 1466 O O . GLY A 1 186 ? -13.349 -7.135 26.593 1.00 95.81 186 GLY A O 1
ATOM 1467 N N . GLY A 1 187 ? -11.905 -7.231 24.879 1.00 95.38 187 GLY A N 1
ATOM 1468 C CA . GLY A 1 187 ? -12.761 -8.023 23.992 1.00 95.38 187 GLY A CA 1
ATOM 1469 C C . GLY A 1 187 ? -13.826 -7.237 23.219 1.00 95.38 187 GLY A C 1
ATOM 1470 O O . GLY A 1 187 ? -14.729 -7.863 22.654 1.00 95.38 187 GLY A O 1
ATOM 1471 N N . LYS A 1 188 ? -13.735 -5.897 23.158 1.00 96.31 188 LYS A N 1
ATOM 1472 C CA . LYS A 1 188 ? -14.584 -5.079 22.274 1.00 96.31 188 LYS A CA 1
ATOM 1473 C C . LYS A 1 188 ? -14.380 -5.501 20.817 1.00 96.31 188 LYS A C 1
ATOM 1475 O O . LYS A 1 188 ? -13.265 -5.768 20.361 1.00 96.31 188 LYS A O 1
ATOM 1480 N N . LYS A 1 189 ? -15.475 -5.539 20.068 1.00 94.31 189 LYS A N 1
ATOM 1481 C CA . LYS A 1 189 ? -15.521 -5.810 18.630 1.00 94.31 189 LYS A CA 1
ATOM 1482 C C . LYS A 1 189 ? -15.584 -4.498 17.854 1.00 94.31 189 LYS A C 1
ATOM 1484 O O . LYS A 1 189 ? -15.840 -3.434 18.406 1.00 94.31 189 LYS A O 1
ATOM 1489 N N . TYR A 1 190 ? -15.422 -4.588 16.534 1.00 93.00 190 TYR A N 1
ATOM 1490 C CA . TYR A 1 190 ? -15.542 -3.434 15.637 1.00 93.00 190 TYR A CA 1
ATOM 1491 C C . TYR A 1 190 ? -16.818 -2.613 15.879 1.00 93.00 190 TYR A C 1
ATOM 1493 O O . TYR A 1 190 ? -16.747 -1.392 15.970 1.00 93.00 190 TYR A O 1
ATOM 1501 N N . LYS A 1 191 ? -17.969 -3.288 16.013 1.00 95.44 191 LYS A N 1
ATOM 1502 C CA . LYS A 1 191 ? -19.267 -2.636 16.219 1.00 95.44 191 LYS A CA 1
ATOM 1503 C C . LYS A 1 191 ? -19.256 -1.713 17.442 1.00 95.44 191 LYS A C 1
ATOM 1505 O O . LYS A 1 191 ? -19.746 -0.595 17.342 1.00 95.44 191 LYS A O 1
ATOM 1510 N N . ASP A 1 192 ? -18.628 -2.145 18.534 1.00 96.94 192 ASP A N 1
ATOM 1511 C CA . ASP A 1 192 ? -18.550 -1.369 19.773 1.00 96.94 192 ASP A CA 1
ATOM 1512 C C . ASP A 1 192 ? -17.748 -0.074 19.568 1.00 96.94 192 ASP A C 1
ATOM 1514 O O . ASP A 1 192 ? -18.144 0.983 20.045 1.00 96.94 192 ASP A O 1
ATOM 1518 N N . PHE A 1 193 ? -16.649 -0.119 18.805 1.00 97.38 193 PHE A N 1
ATOM 1519 C CA . PHE A 1 193 ? -15.885 1.086 18.455 1.00 97.38 193 PHE A CA 1
ATOM 1520 C C . PHE A 1 193 ? -16.625 1.982 17.464 1.00 97.38 193 PHE A C 1
ATOM 1522 O O . PHE A 1 193 ? -16.585 3.204 17.585 1.00 97.38 193 PHE A O 1
ATOM 1529 N N . TYR A 1 194 ? -17.302 1.390 16.480 1.00 96.00 194 TYR A N 1
ATOM 1530 C CA . TYR A 1 194 ? -18.030 2.134 15.458 1.00 96.00 194 TYR A CA 1
ATOM 1531 C C . TYR A 1 194 ? -19.207 2.926 16.040 1.00 96.00 194 TYR A C 1
ATOM 1533 O O . TYR A 1 194 ? -19.492 4.036 15.591 1.00 96.00 194 TYR A O 1
ATOM 1541 N N . GLU A 1 195 ? -19.871 2.385 17.061 1.00 97.06 195 GLU A N 1
ATOM 1542 C CA . GLU A 1 195 ? -20.964 3.060 17.768 1.00 97.06 195 GLU A CA 1
ATOM 1543 C C . GLU A 1 195 ? -20.498 4.294 18.556 1.00 97.06 195 GLU A C 1
ATOM 1545 O O . GLU A 1 195 ? -21.280 5.229 18.715 1.00 97.06 195 GLU A O 1
ATOM 1550 N N . LEU A 1 196 ? -19.225 4.351 18.966 1.00 97.50 196 LEU A N 1
ATOM 1551 C CA . LEU A 1 196 ? -18.634 5.527 19.620 1.00 97.50 196 LEU A CA 1
ATOM 1552 C C . LEU A 1 196 ? -18.354 6.681 18.648 1.00 97.50 196 LEU A C 1
ATOM 1554 O O . LEU A 1 196 ? -18.132 7.811 19.082 1.00 97.50 196 LEU A O 1
ATOM 1558 N N . LEU A 1 197 ? -18.342 6.418 17.338 1.00 97.75 197 LEU A N 1
ATOM 1559 C CA . LEU A 1 197 ? -18.059 7.437 16.335 1.00 97.75 197 LEU A CA 1
ATOM 1560 C C . LEU A 1 197 ? -19.293 8.309 16.073 1.00 97.75 197 LEU A C 1
ATOM 1562 O O . LEU A 1 197 ? -20.394 7.814 15.812 1.00 97.75 197 LEU A O 1
ATOM 1566 N N . SER A 1 198 ? -19.081 9.622 16.043 1.00 98.12 198 SER A N 1
ATOM 1567 C CA . SER A 1 198 ? -20.053 10.577 15.502 1.00 98.12 198 SER A CA 1
ATOM 1568 C C . SER A 1 198 ? -20.295 10.343 14.006 1.00 98.12 198 SER A C 1
ATOM 1570 O O . SER A 1 198 ? -19.440 9.803 13.299 1.00 98.12 198 SER A O 1
ATOM 1572 N N . ASP A 1 199 ? -21.431 10.807 13.486 1.00 97.81 199 ASP A N 1
ATOM 1573 C CA . ASP A 1 199 ? -21.760 10.662 12.061 1.00 97.81 199 ASP A CA 1
ATOM 1574 C C . ASP A 1 199 ? -20.732 11.344 11.149 1.00 97.81 199 ASP A C 1
ATOM 1576 O O . ASP A 1 199 ? -20.380 10.811 10.097 1.00 97.81 199 ASP A O 1
ATOM 1580 N N . THR A 1 200 ? -20.160 12.470 11.585 1.00 97.75 200 THR A N 1
ATOM 1581 C CA . THR A 1 200 ? -19.064 13.141 10.873 1.00 97.75 200 THR A CA 1
ATOM 1582 C C . THR A 1 200 ? -17.814 12.261 10.798 1.00 97.75 200 THR A C 1
ATOM 1584 O O . THR A 1 200 ? -17.207 12.150 9.735 1.00 97.75 200 THR A O 1
ATOM 1587 N N . GLN A 1 201 ? -17.438 11.591 11.894 1.00 97.62 201 GLN A N 1
ATOM 1588 C CA . GLN A 1 201 ? -16.289 10.674 11.911 1.00 97.62 201 GLN A CA 1
ATOM 1589 C C . GLN A 1 201 ? -16.544 9.432 11.050 1.00 97.62 201 GLN A C 1
ATOM 1591 O O . GLN A 1 201 ? -15.652 9.009 10.315 1.00 97.62 201 GLN A O 1
ATOM 1596 N N . LYS A 1 202 ? -17.763 8.876 11.084 1.00 96.81 202 LYS A N 1
ATOM 1597 C CA . LYS A 1 202 ? -18.173 7.756 10.217 1.00 96.81 202 LYS A CA 1
ATOM 1598 C C . LYS A 1 202 ? -18.124 8.140 8.739 1.00 96.81 202 LYS A C 1
ATOM 1600 O O . LYS A 1 202 ? -17.621 7.367 7.927 1.00 96.81 202 LYS A O 1
ATOM 1605 N N . SER A 1 203 ? -18.606 9.336 8.402 1.00 96.25 203 SER A N 1
ATOM 1606 C CA . SER A 1 203 ? -18.559 9.881 7.043 1.00 96.25 203 SER A CA 1
ATOM 1607 C C . SER A 1 203 ? -17.118 10.067 6.565 1.00 96.25 203 SER A C 1
ATOM 1609 O O . SER A 1 203 ? -16.759 9.599 5.488 1.00 96.25 203 SER A O 1
ATOM 1611 N N . LEU A 1 204 ? -16.252 10.651 7.401 1.00 96.50 204 LEU A N 1
ATOM 1612 C CA . LEU A 1 204 ? -14.830 10.800 7.089 1.00 96.50 204 LEU A CA 1
ATOM 1613 C C . LEU A 1 204 ? -14.131 9.443 6.906 1.00 96.50 204 LEU A C 1
ATOM 1615 O O . LEU A 1 204 ? -13.382 9.267 5.947 1.00 96.50 204 LEU A O 1
ATOM 1619 N N . LEU A 1 205 ? -14.398 8.475 7.788 1.00 95.75 205 LEU A N 1
ATOM 1620 C CA . LEU A 1 205 ? -13.884 7.111 7.662 1.00 95.75 205 LEU A CA 1
ATOM 1621 C C . LEU A 1 205 ? -14.272 6.502 6.312 1.00 95.75 205 LEU A C 1
ATOM 1623 O O . LEU A 1 205 ? -13.411 5.990 5.599 1.00 95.75 205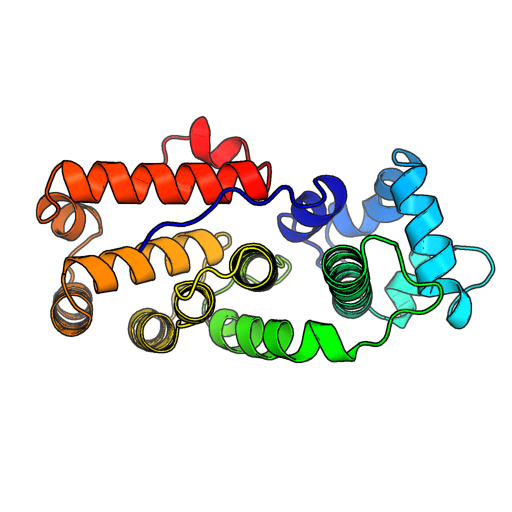 LEU A O 1
ATOM 1627 N N . MET A 1 206 ? -15.556 6.593 5.956 1.00 94.38 206 MET A N 1
ATOM 1628 C CA . MET A 1 206 ? -16.066 6.088 4.686 1.00 94.38 206 MET A CA 1
ATOM 1629 C C . MET A 1 206 ? -15.380 6.781 3.508 1.00 94.38 206 MET A C 1
ATOM 1631 O O . MET A 1 206 ? -14.839 6.100 2.646 1.00 94.38 206 MET A O 1
ATOM 1635 N N . ASN A 1 207 ? -15.311 8.113 3.501 1.00 95.38 207 ASN A N 1
ATOM 1636 C CA . ASN A 1 207 ? -14.649 8.868 2.436 1.00 95.38 207 ASN A CA 1
ATOM 1637 C C . ASN A 1 207 ? -13.185 8.453 2.256 1.00 95.38 207 ASN A C 1
ATOM 1639 O O . ASN A 1 207 ? -12.742 8.261 1.129 1.00 95.38 207 ASN A O 1
ATOM 1643 N N . ASN A 1 208 ? -12.453 8.227 3.346 1.00 95.81 208 ASN A N 1
ATOM 1644 C CA . ASN A 1 208 ? -11.061 7.788 3.270 1.00 95.81 208 ASN A CA 1
ATOM 1645 C C . ASN A 1 208 ? -10.929 6.349 2.737 1.00 95.81 208 ASN A C 1
ATOM 1647 O O . ASN A 1 208 ? -10.018 6.072 1.952 1.00 95.81 208 ASN A O 1
ATOM 1651 N N . PHE A 1 209 ? -11.858 5.446 3.077 1.00 94.94 209 PHE A N 1
ATOM 1652 C CA . PHE A 1 209 ? -11.938 4.126 2.438 1.00 94.94 209 PHE A CA 1
ATOM 1653 C C . PHE A 1 209 ? -12.274 4.221 0.949 1.00 94.94 209 PHE A C 1
ATOM 1655 O O . PHE A 1 209 ? -11.666 3.507 0.152 1.00 94.94 209 PHE A O 1
ATOM 1662 N N . LEU A 1 210 ? -13.191 5.112 0.562 1.00 94.00 210 LEU A N 1
ATOM 1663 C CA . LEU A 1 210 ? -13.542 5.341 -0.839 1.00 94.00 210 LEU A CA 1
ATOM 1664 C C . LEU A 1 210 ? -12.342 5.891 -1.620 1.00 94.00 210 LEU A C 1
ATOM 1666 O O . LEU A 1 210 ? -12.061 5.401 -2.715 1.00 94.00 210 LEU A O 1
ATOM 1670 N N . SER A 1 211 ? -11.603 6.850 -1.052 1.00 95.62 211 SER A N 1
ATOM 1671 C CA . SER A 1 211 ? -10.368 7.386 -1.635 1.00 95.62 211 SER A CA 1
ATOM 1672 C C . SER A 1 211 ? -9.340 6.285 -1.854 1.00 95.62 211 SER A C 1
ATOM 1674 O O . SER A 1 211 ? -8.855 6.119 -2.974 1.00 95.62 211 SER A O 1
ATOM 1676 N N . TYR A 1 212 ? -9.041 5.493 -0.818 1.00 96.81 212 TYR A N 1
ATOM 1677 C CA . TYR A 1 212 ? -8.088 4.389 -0.924 1.00 96.81 212 TYR A CA 1
ATOM 1678 C C . TYR A 1 212 ? -8.537 3.350 -1.955 1.00 96.81 212 TYR A C 1
ATOM 1680 O O . TYR A 1 212 ? -7.793 3.035 -2.882 1.00 96.81 212 TYR A O 1
ATOM 1688 N N . GLY A 1 213 ? -9.775 2.867 -1.836 1.00 95.31 213 GLY A N 1
ATOM 1689 C CA . GLY A 1 213 ? -10.317 1.831 -2.707 1.00 95.31 213 GLY A CA 1
ATOM 1690 C C . GLY A 1 213 ? -10.376 2.244 -4.171 1.00 95.31 213 GLY A C 1
ATOM 1691 O O . GLY A 1 213 ? -10.081 1.433 -5.050 1.00 95.31 213 GLY A O 1
ATOM 1692 N N . SER A 1 214 ? -10.684 3.517 -4.432 1.00 94.94 214 SER A N 1
ATOM 1693 C CA . SER A 1 214 ? -10.685 4.075 -5.786 1.00 94.94 214 SER A CA 1
ATOM 1694 C C . SER A 1 214 ? -9.261 4.201 -6.313 1.00 94.94 214 SER A C 1
ATOM 1696 O O . SER A 1 214 ? -9.019 3.889 -7.473 1.00 94.94 214 SER A O 1
ATOM 1698 N N . SER A 1 215 ? -8.313 4.585 -5.452 1.00 96.94 215 SER A N 1
ATOM 1699 C CA . SER A 1 215 ? -6.895 4.714 -5.812 1.00 96.94 215 SER A CA 1
ATOM 1700 C C . SER A 1 215 ? -6.273 3.379 -6.210 1.00 96.94 215 SER A C 1
ATOM 1702 O O . SER A 1 215 ? -5.416 3.343 -7.082 1.00 96.94 215 SER A O 1
ATOM 1704 N N . ILE A 1 216 ? -6.694 2.272 -5.590 1.00 95.75 216 ILE A N 1
ATOM 1705 C CA . ILE A 1 216 ? -6.191 0.928 -5.920 1.00 95.75 216 ILE A CA 1
ATOM 1706 C C . ILE A 1 216 ? -7.075 0.169 -6.920 1.00 95.75 216 ILE A C 1
ATOM 1708 O O . ILE A 1 216 ? -6.733 -0.958 -7.283 1.00 95.75 216 ILE A O 1
ATOM 1712 N N . ASN A 1 217 ? -8.187 0.774 -7.356 1.00 91.88 217 ASN A N 1
ATOM 1713 C CA . ASN A 1 217 ? -9.198 0.193 -8.245 1.00 91.88 217 ASN A CA 1
ATOM 1714 C C . ASN A 1 217 ? -9.788 -1.142 -7.734 1.00 91.88 217 ASN A C 1
ATOM 1716 O O . ASN A 1 217 ? -10.071 -2.070 -8.498 1.00 91.88 217 ASN A O 1
ATOM 1720 N N . GLU A 1 218 ? -9.987 -1.261 -6.418 1.00 88.19 218 GLU A N 1
ATOM 1721 C CA . GLU A 1 218 ? -10.570 -2.459 -5.804 1.00 88.19 218 GLU A CA 1
ATOM 1722 C C . GLU A 1 218 ? -12.084 -2.303 -5.652 1.00 88.19 218 GLU A C 1
ATOM 1724 O O . GLU A 1 218 ? -12.594 -1.820 -4.643 1.00 88.19 218 GLU A O 1
ATOM 1729 N N . LYS A 1 219 ? -12.824 -2.775 -6.659 1.00 80.19 219 LYS A N 1
ATOM 1730 C CA . LYS A 1 219 ? -14.291 -2.675 -6.691 1.00 80.19 219 LYS A CA 1
ATOM 1731 C C . LYS A 1 219 ? -14.984 -3.400 -5.541 1.00 80.19 219 LYS A C 1
ATOM 1733 O O . LYS A 1 219 ? -16.043 -2.963 -5.102 1.00 80.19 219 LYS A O 1
ATOM 1738 N N . GLU A 1 220 ? -14.396 -4.494 -5.055 1.00 74.56 220 GLU A N 1
ATOM 1739 C CA . GLU A 1 220 ? -14.953 -5.275 -3.946 1.00 74.56 220 GLU A CA 1
ATOM 1740 C C . GLU A 1 220 ? -15.211 -4.414 -2.712 1.00 74.56 220 GLU A C 1
ATOM 1742 O O . GLU A 1 220 ? -16.182 -4.672 -2.002 1.00 74.56 220 GLU A O 1
ATOM 1747 N N . LEU A 1 221 ? -14.414 -3.359 -2.509 1.00 68.44 221 LEU A N 1
ATOM 1748 C CA . LEU A 1 221 ? -14.585 -2.438 -1.393 1.00 68.44 221 LEU A CA 1
ATOM 1749 C C . LEU A 1 221 ? -15.947 -1.735 -1.361 1.00 68.44 22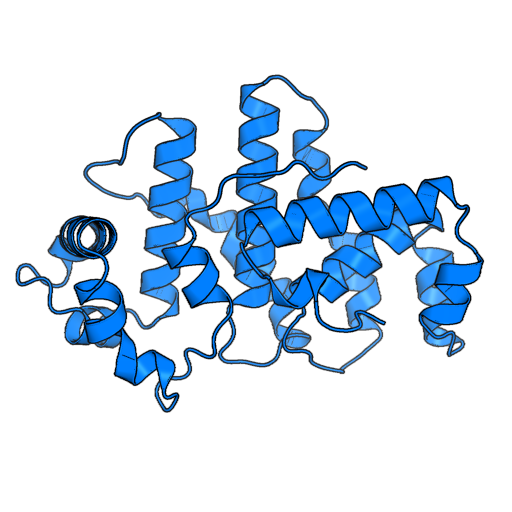1 LEU A C 1
ATOM 1751 O O . LEU A 1 221 ? -16.391 -1.287 -0.310 1.00 68.44 221 LEU A O 1
ATOM 1755 N N . PHE A 1 222 ? -16.601 -1.641 -2.516 1.00 67.38 222 PHE A N 1
ATOM 1756 C CA . PHE A 1 222 ? -17.824 -0.867 -2.705 1.00 67.38 222 PHE A CA 1
ATOM 1757 C C . PHE A 1 222 ? -19.066 -1.741 -2.889 1.00 67.38 222 PHE A C 1
ATOM 1759 O O . PHE A 1 222 ? -20.182 -1.257 -2.731 1.00 67.38 222 PHE A O 1
ATOM 1766 N N . VAL A 1 223 ? -18.887 -3.007 -3.284 1.00 66.31 223 VAL A N 1
ATOM 1767 C CA . VAL A 1 223 ? -19.991 -3.890 -3.715 1.00 66.31 223 VAL A CA 1
ATOM 1768 C C . VAL A 1 223 ? -20.166 -5.129 -2.850 1.00 66.31 223 VAL A C 1
ATOM 1770 O O . VAL A 1 223 ? -21.220 -5.760 -2.902 1.00 66.31 223 VAL A O 1
ATOM 1773 N N . SER A 1 224 ? -19.152 -5.500 -2.070 1.00 57.72 224 SER A N 1
ATOM 1774 C CA . SER A 1 224 ? -19.306 -6.526 -1.042 1.00 57.72 224 SER A CA 1
ATOM 1775 C C . SER A 1 224 ? -19.680 -5.843 0.269 1.00 57.72 224 SER A C 1
ATOM 1777 O O . SER A 1 224 ? -19.192 -4.747 0.530 1.00 57.72 224 SER A O 1
ATOM 1779 N N . ASN A 1 225 ? -20.573 -6.453 1.059 1.00 42.84 225 ASN A N 1
ATOM 1780 C CA . ASN A 1 225 ? -20.929 -5.968 2.395 1.00 42.84 225 ASN A CA 1
ATOM 1781 C C . ASN A 1 225 ? -19.649 -5.887 3.238 1.00 42.84 225 ASN A C 1
ATOM 1783 O O . ASN A 1 225 ? -19.208 -6.881 3.815 1.00 42.84 225 ASN A O 1
ATOM 1787 N N . LEU A 1 226 ? -19.002 -4.724 3.225 1.00 42.59 226 LEU A N 1
ATOM 1788 C CA . LEU A 1 226 ? -17.878 -4.429 4.084 1.00 42.59 226 LEU A CA 1
ATOM 1789 C C . LEU A 1 226 ? -18.455 -4.059 5.434 1.00 42.59 226 LEU A C 1
ATOM 1791 O O . LEU A 1 226 ? -19.019 -2.976 5.588 1.00 42.59 226 LEU A O 1
ATOM 1795 N N . ILE A 1 227 ? -18.236 -4.998 6.360 1.00 42.38 227 ILE A N 1
ATOM 1796 C CA . ILE A 1 227 ? -18.720 -5.086 7.743 1.00 42.38 227 ILE A CA 1
ATOM 1797 C C . ILE A 1 227 ? -20.051 -5.831 7.859 1.00 42.38 227 ILE A C 1
ATOM 1799 O O . ILE A 1 227 ? -21.082 -5.353 7.341 1.00 42.38 227 ILE A O 1
#